Protein AF-A0A7S2LMT3-F1 (afdb_monomer_lite)

Foldseek 3Di:
DVVVVVVVVVVVVVVVCVVVVVVVVVVVLVVVLVVVVVVVDALVRVLVVLLVVLLVQLQDLVHDNPVSLVSQLVRQLVRPPVHNVVSNVVSLVSVLVSLLVSLLCLQPVQLAVVLVPPVSCVSLVCVDPVVVVLLVVLPDPAQDPVVLCCLQPNRRNSSSSPCNNVVPDSVRSSVSNNCNSVVD

Secondary structure (DSSP, 8-state):
-HHHHHHHHHHHHHHHHHHHHHHHHHHHHHHHHHHHHHTT--HHHHHHHHHHHHHHHHHSTT--SHHHHHHHHHHHHHH-TT-HHHHHHHHHHHHHHHHHHHHHHIIIIIIIITTT-HHHHHHTTTTSHHHHHHHHHHTSSS--HHHHHHHHHS-HHHHHHHHHHTT--HHHHHHHHGGGGGG-

Sequence (184 aa):
WLHVVLWVYVWGAVLVLHRVTPVFLNVFLAWMKEAMEAAGLSFAAISGVTFAAGMLLFMLPPVPGPPIYLFAGFVLPDRCPWGFWWGTAYCILLCFVMKLAACAVQQQLVGGCLSGSLWVRQTCGVHTPLMRAIERVLRQPGLSFGKVMILCGGPDWPTSVLAGILRISLLQCLLGTCPVVASV

Radius of gyration: 19.64 Å; chains: 1; bounding box: 44×54×52 Å

pLDDT: mean 86.54, std 7.9, range [44.28, 94.5]

Organism: NCBI:txid1333877

Structure (mmCIF, N/CA/C/O backbone):
data_AF-A0A7S2LMT3-F1
#
_entry.id   AF-A0A7S2LMT3-F1
#
loop_
_atom_site.group_PDB
_atom_site.id
_atom_site.type_symbol
_atom_site.label_atom_id
_atom_site.label_alt_id
_atom_site.label_comp_id
_atom_site.label_asym_id
_atom_site.label_entity_id
_atom_site.label_seq_id
_atom_site.pdbx_PDB_ins_code
_atom_site.Cartn_x
_atom_site.Cartn_y
_atom_site.Cartn_z
_atom_site.occupancy
_atom_site.B_iso_or_equiv
_atom_site.auth_seq_id
_atom_site.auth_comp_id
_atom_site.auth_asym_id
_atom_site.auth_atom_id
_atom_site.pdbx_PDB_model_num
ATOM 1 N N . TRP A 1 1 ? -22.615 -38.452 0.856 1.00 65.56 1 TRP A N 1
ATOM 2 C CA . TRP A 1 1 ? -22.267 -38.444 -0.581 1.00 65.56 1 TRP A CA 1
ATOM 3 C C . TRP A 1 1 ? -22.374 -37.058 -1.213 1.00 65.56 1 TRP A C 1
ATOM 5 O O . TRP A 1 1 ? -21.335 -36.537 -1.587 1.00 65.56 1 TRP A O 1
ATOM 15 N N . LEU A 1 2 ? -23.543 -36.401 -1.237 1.00 82.81 2 LEU A N 1
ATOM 16 C CA . LEU A 1 2 ? -23.702 -35.035 -1.789 1.00 82.81 2 LEU A CA 1
ATOM 17 C C . LEU A 1 2 ? -22.725 -33.991 -1.212 1.00 82.81 2 LEU A C 1
ATOM 19 O O . LEU A 1 2 ? -22.124 -33.233 -1.964 1.00 82.81 2 LEU A O 1
ATOM 23 N N . HIS A 1 3 ? -22.496 -34.003 0.105 1.00 81.25 3 HIS A N 1
ATOM 24 C CA . HIS A 1 3 ? -21.549 -33.085 0.751 1.00 81.25 3 HIS A CA 1
ATOM 25 C C . HIS A 1 3 ? -20.099 -33.290 0.276 1.00 81.25 3 HIS A C 1
ATOM 27 O O . HIS A 1 3 ? -19.372 -32.330 0.058 1.00 81.25 3 HIS A O 1
ATOM 33 N N . VAL A 1 4 ? -19.682 -34.541 0.058 1.00 86.44 4 VAL A N 1
ATOM 34 C CA . VAL A 1 4 ? -18.322 -34.863 -0.408 1.00 86.44 4 VAL A CA 1
ATOM 35 C C . VAL A 1 4 ? -18.129 -34.399 -1.853 1.00 86.44 4 VAL A C 1
ATOM 37 O O . VAL A 1 4 ? -17.118 -33.782 -2.165 1.00 86.44 4 VAL A O 1
ATOM 40 N N . VAL A 1 5 ? -19.125 -34.620 -2.716 1.00 88.62 5 VAL A N 1
ATOM 41 C CA . VAL A 1 5 ? -19.092 -34.175 -4.119 1.00 88.62 5 VAL A CA 1
ATOM 42 C C . VAL A 1 5 ? -19.046 -32.646 -4.223 1.00 88.62 5 VAL A C 1
ATOM 44 O O . VAL A 1 5 ? -18.281 -32.119 -5.026 1.00 88.62 5 VAL A O 1
ATOM 47 N N . LEU A 1 6 ? -19.793 -31.930 -3.373 1.00 91.25 6 LEU A N 1
ATOM 48 C CA . LEU A 1 6 ? -19.750 -30.466 -3.308 1.00 91.25 6 LEU A CA 1
ATOM 49 C C . LEU A 1 6 ? -18.339 -29.960 -2.968 1.00 91.25 6 LEU A C 1
ATOM 51 O O . LEU A 1 6 ? -17.810 -29.104 -3.671 1.00 91.25 6 LEU A O 1
ATOM 55 N N . TRP A 1 7 ? -17.705 -30.509 -1.926 1.00 90.38 7 TRP A N 1
ATOM 56 C CA . TRP A 1 7 ? -16.352 -30.104 -1.534 1.00 90.38 7 TRP A CA 1
ATOM 57 C C . TRP A 1 7 ? -15.306 -30.436 -2.600 1.00 90.38 7 TRP A C 1
ATOM 59 O O . TRP A 1 7 ? -14.422 -29.621 -2.846 1.00 90.38 7 TRP A O 1
ATOM 69 N N . VAL A 1 8 ? -15.426 -31.580 -3.278 1.00 91.38 8 VAL A N 1
ATOM 70 C CA . VAL A 1 8 ? -14.552 -31.927 -4.411 1.00 91.38 8 VAL A CA 1
ATOM 71 C C . VAL A 1 8 ? -14.715 -30.925 -5.558 1.00 91.38 8 VAL A C 1
ATOM 73 O O . VAL A 1 8 ? -13.716 -30.491 -6.126 1.00 91.38 8 VAL A O 1
ATOM 76 N N . TYR A 1 9 ? -15.943 -30.497 -5.864 1.00 90.81 9 TYR A N 1
ATOM 77 C CA . TYR A 1 9 ? -16.195 -29.480 -6.888 1.00 90.81 9 TYR A CA 1
ATOM 78 C C . TYR A 1 9 ? -15.617 -28.111 -6.501 1.00 90.81 9 TYR A C 1
ATOM 80 O O . TYR A 1 9 ? -14.988 -27.455 -7.328 1.00 90.81 9 TYR A O 1
ATOM 88 N N . VAL A 1 10 ? -15.761 -27.701 -5.236 1.00 89.94 10 VAL A N 1
ATOM 89 C CA . VAL A 1 10 ? -15.170 -26.457 -4.711 1.00 89.94 10 VAL A CA 1
ATOM 90 C C . VAL A 1 10 ? -13.644 -26.492 -4.808 1.00 89.94 10 VAL A C 1
ATOM 92 O O . VAL A 1 10 ? -13.051 -25.564 -5.351 1.00 89.94 10 VAL A O 1
ATOM 95 N N . TRP A 1 11 ? -12.997 -27.569 -4.355 1.00 91.06 11 TRP A N 1
ATOM 96 C CA . TRP A 1 11 ? -11.540 -27.711 -4.456 1.00 91.06 11 TRP A CA 1
ATOM 97 C C . TRP A 1 11 ? -11.058 -27.784 -5.908 1.00 91.06 11 TRP A C 1
ATOM 99 O O . TRP A 1 11 ? -10.052 -27.163 -6.246 1.00 91.06 11 TRP A O 1
ATOM 109 N N . GLY A 1 12 ? -11.797 -28.470 -6.783 1.00 89.50 12 GLY A N 1
ATOM 110 C CA . GLY A 1 12 ? -11.526 -28.492 -8.220 1.00 89.50 12 GLY A CA 1
ATOM 111 C C . GLY A 1 12 ? -11.601 -27.096 -8.844 1.00 89.50 12 GLY A C 1
ATOM 112 O O . GLY A 1 12 ? -10.680 -26.689 -9.550 1.00 89.50 12 GLY A O 1
ATOM 113 N N . ALA A 1 13 ? -12.640 -26.323 -8.523 1.00 87.12 13 ALA A N 1
ATOM 114 C CA . ALA A 1 13 ? -12.787 -24.946 -8.985 1.00 87.12 13 ALA A CA 1
ATOM 115 C C . ALA A 1 13 ? -11.662 -24.038 -8.465 1.00 87.12 13 ALA A C 1
ATOM 117 O O . ALA A 1 13 ? -11.114 -23.253 -9.236 1.00 87.12 13 ALA A O 1
ATOM 118 N N . VAL A 1 14 ? -11.265 -24.178 -7.194 1.00 86.19 14 VAL A N 1
ATO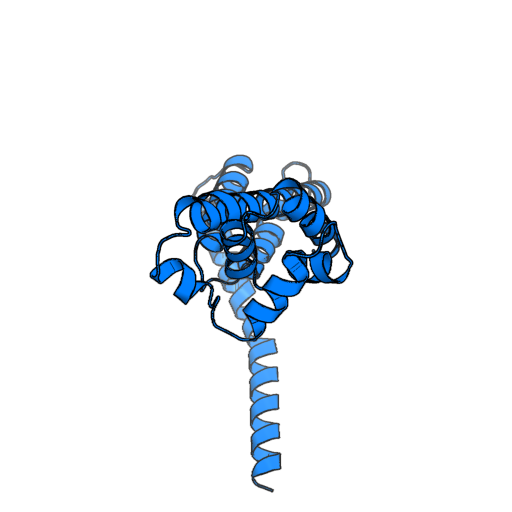M 119 C CA . VAL A 1 14 ? -10.134 -23.440 -6.603 1.00 86.19 14 VAL A CA 1
ATOM 120 C C . VAL A 1 14 ? -8.822 -23.769 -7.314 1.00 86.19 14 VAL A C 1
ATOM 122 O O . VAL A 1 14 ? -8.062 -22.856 -7.627 1.00 86.19 14 VAL A O 1
ATOM 125 N N . LEU A 1 15 ? -8.557 -25.042 -7.620 1.00 84.12 15 LEU A N 1
ATOM 126 C CA . LEU A 1 15 ? -7.350 -25.453 -8.344 1.00 84.12 15 LEU A CA 1
ATOM 127 C C . LEU A 1 15 ? -7.320 -24.899 -9.773 1.00 84.12 15 LEU A C 1
ATOM 129 O O . LEU A 1 15 ? -6.282 -24.403 -10.213 1.00 84.12 15 LEU A O 1
ATOM 133 N N . VAL A 1 16 ? -8.455 -24.929 -10.480 1.00 86.50 16 VAL A N 1
ATOM 134 C CA . VAL A 1 16 ? -8.581 -24.336 -11.821 1.00 86.50 16 VAL A CA 1
ATOM 135 C C . VAL A 1 16 ? -8.361 -22.825 -11.760 1.00 86.50 16 VAL A C 1
ATOM 137 O O . VAL A 1 16 ? -7.530 -22.305 -12.503 1.00 86.50 16 VAL A O 1
ATOM 140 N N . LEU A 1 17 ? -9.019 -22.121 -10.834 1.00 80.25 17 LEU A N 1
ATOM 141 C CA . LEU A 1 17 ? -8.816 -20.687 -10.603 1.00 80.25 17 LEU A CA 1
ATOM 142 C C . LEU A 1 17 ? -7.352 -20.372 -10.299 1.00 80.25 17 LEU A C 1
ATOM 144 O O . LEU A 1 17 ? -6.780 -19.479 -10.920 1.00 80.25 17 LEU A O 1
ATOM 148 N N . HIS A 1 18 ? -6.714 -21.131 -9.410 1.00 75.31 18 HIS A N 1
ATOM 149 C CA . HIS A 1 18 ? -5.310 -20.941 -9.060 1.00 75.31 18 HIS A CA 1
ATOM 150 C C . HIS A 1 18 ? -4.368 -21.131 -10.259 1.00 75.31 18 HIS A C 1
ATOM 152 O O . HIS A 1 18 ? -3.324 -20.486 -10.326 1.00 75.31 18 HIS A O 1
ATOM 158 N N . ARG A 1 19 ? -4.728 -21.979 -11.231 1.00 78.56 19 ARG A N 1
ATOM 159 C CA . ARG A 1 19 ? -3.910 -22.214 -12.428 1.00 78.56 19 ARG A CA 1
ATOM 160 C C . ARG A 1 19 ? -4.167 -21.240 -13.566 1.00 78.56 19 ARG A C 1
ATOM 162 O O . ARG A 1 19 ? -3.235 -20.890 -14.281 1.00 78.56 19 ARG A O 1
ATOM 169 N N . VAL A 1 20 ? -5.399 -20.770 -13.694 1.00 80.56 20 VAL A N 1
ATOM 170 C CA . VAL A 1 20 ? -5.830 -19.859 -14.756 1.00 80.56 20 VAL A CA 1
ATOM 171 C C . VAL A 1 20 ? -5.497 -18.399 -14.423 1.00 80.56 20 VAL A C 1
ATOM 173 O O . VAL A 1 20 ? -5.023 -17.660 -15.284 1.00 80.56 20 VAL A O 1
ATOM 176 N N . THR A 1 21 ? -5.660 -17.991 -13.162 1.00 75.00 21 THR A N 1
ATOM 177 C CA . THR A 1 21 ? -5.370 -16.624 -12.689 1.00 75.00 21 THR A CA 1
ATOM 178 C C . THR A 1 21 ? -3.963 -16.119 -13.046 1.00 75.00 21 THR A C 1
ATOM 180 O O . THR A 1 21 ? -3.872 -15.013 -13.577 1.00 75.00 21 THR A O 1
ATOM 183 N N . PRO A 1 22 ? -2.860 -16.869 -12.833 1.00 73.94 22 PRO A N 1
ATOM 184 C CA . PRO A 1 22 ? -1.523 -16.375 -13.171 1.00 73.94 22 PRO A CA 1
ATOM 185 C C . PRO A 1 22 ? -1.313 -16.177 -14.677 1.00 73.94 22 PRO A C 1
ATOM 187 O O . PRO A 1 22 ? -0.571 -15.282 -15.068 1.00 73.94 22 PRO A O 1
ATOM 190 N N . VAL A 1 23 ? -1.986 -16.956 -15.533 1.00 76.25 23 VAL A N 1
ATOM 191 C CA . VAL A 1 23 ? -1.903 -16.778 -16.992 1.00 76.25 23 VAL A CA 1
ATOM 192 C C . VAL A 1 23 ? -2.541 -15.453 -17.401 1.00 76.25 23 VAL A C 1
ATOM 194 O O . VAL A 1 23 ? -1.913 -14.661 -18.100 1.00 76.25 23 VAL A O 1
ATOM 197 N N . PHE A 1 24 ? -3.752 -15.170 -16.914 1.00 74.94 24 PHE A N 1
ATOM 198 C CA . PHE A 1 24 ? -4.417 -13.893 -17.178 1.00 74.94 24 PHE A CA 1
ATOM 199 C C . PHE A 1 24 ? -3.671 -12.707 -16.571 1.00 74.94 24 PHE A C 1
ATOM 201 O O . PHE A 1 24 ? -3.574 -11.664 -17.214 1.00 74.94 24 PHE A O 1
ATOM 208 N N . LEU A 1 25 ? -3.104 -12.871 -15.372 1.00 68.38 25 LEU A N 1
ATOM 209 C CA . LEU A 1 25 ? -2.279 -11.844 -14.746 1.00 68.38 25 LEU A CA 1
ATOM 210 C C . LEU A 1 25 ? -1.066 -11.513 -15.622 1.00 68.38 25 LEU A C 1
ATOM 212 O O . LEU A 1 25 ? -0.828 -10.344 -15.892 1.00 68.38 25 LEU A O 1
ATOM 216 N N . ASN A 1 26 ? -0.348 -12.517 -16.130 1.00 72.44 26 ASN A N 1
ATOM 217 C CA . ASN A 1 26 ? 0.806 -12.292 -17.002 1.00 72.44 26 ASN A CA 1
ATOM 218 C C . ASN A 1 26 ? 0.425 -11.566 -18.299 1.00 72.44 26 ASN A C 1
ATOM 220 O O . ASN A 1 26 ? 1.131 -10.649 -18.707 1.00 72.44 26 ASN A O 1
ATOM 224 N N . VAL A 1 27 ? -0.701 -11.934 -18.924 1.00 81.06 27 VAL A N 1
ATOM 225 C CA . VAL A 1 27 ? -1.207 -11.254 -20.132 1.00 81.06 27 VAL A CA 1
ATOM 226 C C . VAL A 1 27 ? -1.578 -9.801 -19.831 1.00 81.06 27 VAL A C 1
ATOM 228 O O . VAL A 1 27 ? -1.199 -8.900 -20.575 1.00 81.06 27 VAL A O 1
ATOM 231 N N . PHE A 1 28 ? -2.276 -9.558 -18.721 1.00 75.50 28 PHE A N 1
ATOM 232 C CA . PHE A 1 28 ? -2.635 -8.210 -18.289 1.00 75.50 28 PHE A CA 1
ATOM 233 C C . PHE A 1 28 ? -1.394 -7.354 -18.000 1.00 75.50 28 PHE A C 1
ATOM 235 O O . PHE A 1 28 ? -1.303 -6.219 -18.464 1.00 75.50 28 PHE A O 1
ATOM 242 N N . LEU A 1 29 ? -0.412 -7.911 -17.287 1.00 66.06 29 LEU A N 1
ATOM 243 C CA . LEU A 1 29 ? 0.845 -7.235 -16.973 1.00 66.06 29 LEU A CA 1
ATOM 244 C C . LEU A 1 29 ? 1.666 -6.934 -18.236 1.00 66.06 29 LEU A C 1
ATOM 246 O O . LEU A 1 29 ? 2.243 -5.853 -18.330 1.00 66.06 29 LEU A O 1
ATOM 250 N N . ALA A 1 30 ? 1.687 -7.842 -19.216 1.00 75.12 30 ALA A N 1
ATOM 251 C CA . ALA A 1 30 ? 2.355 -7.626 -20.499 1.00 75.12 30 ALA A CA 1
ATOM 252 C C . ALA A 1 30 ? 1.704 -6.485 -21.300 1.00 75.12 30 ALA A C 1
ATOM 254 O O . ALA A 1 30 ? 2.399 -5.561 -21.716 1.00 75.12 30 ALA A O 1
ATOM 255 N N . TRP A 1 31 ? 0.373 -6.486 -21.427 1.00 82.62 31 TRP A N 1
ATOM 256 C CA . TRP A 1 31 ? -0.369 -5.404 -22.089 1.00 82.62 31 TRP A CA 1
ATOM 257 C C . TRP A 1 31 ? -0.114 -4.041 -21.432 1.00 82.62 31 TRP A C 1
ATOM 259 O O . TRP A 1 31 ? 0.085 -3.022 -22.088 1.00 82.62 31 TRP A O 1
ATOM 269 N N . MET A 1 32 ? -0.087 -4.020 -20.107 1.00 68.50 32 MET A N 1
ATOM 270 C CA . MET A 1 32 ? 0.134 -2.811 -19.329 1.00 68.50 32 MET A CA 1
ATOM 271 C C . MET A 1 32 ? 1.585 -2.313 -19.449 1.00 68.50 32 MET A C 1
ATOM 273 O O . MET A 1 32 ? 1.811 -1.106 -19.527 1.00 68.50 32 MET A O 1
ATOM 277 N N . LYS A 1 33 ? 2.567 -3.222 -19.553 1.00 71.44 33 LYS A N 1
ATOM 278 C CA . LYS A 1 33 ? 3.965 -2.892 -19.874 1.00 71.44 33 LYS A CA 1
ATOM 279 C C . LYS A 1 33 ? 4.078 -2.219 -21.245 1.00 71.44 33 LYS A C 1
ATOM 281 O O . LYS A 1 33 ? 4.726 -1.173 -21.335 1.00 71.44 33 LYS A O 1
ATOM 286 N N . GLU A 1 34 ? 3.417 -2.770 -22.265 1.00 78.31 34 GLU A N 1
ATOM 287 C CA . GLU A 1 34 ? 3.350 -2.191 -23.616 1.00 78.31 34 GLU A CA 1
ATOM 288 C C . GLU A 1 34 ? 2.684 -0.810 -23.604 1.00 78.31 34 GLU A C 1
ATOM 290 O O . GLU A 1 34 ? 3.221 0.139 -24.173 1.00 78.31 34 GLU A O 1
ATOM 295 N N . ALA A 1 35 ? 1.567 -0.651 -22.887 1.00 78.44 35 ALA A N 1
ATOM 296 C CA . ALA A 1 35 ? 0.887 0.637 -22.746 1.00 78.44 35 ALA A CA 1
ATOM 297 C C . ALA A 1 35 ? 1.790 1.710 -22.103 1.00 78.44 35 ALA A C 1
ATOM 299 O O . ALA A 1 35 ? 1.769 2.874 -22.504 1.00 78.44 35 ALA A O 1
ATOM 300 N N . MET A 1 36 ? 2.622 1.325 -21.132 1.00 69.94 36 MET A N 1
ATOM 301 C CA . MET A 1 36 ? 3.588 2.226 -20.494 1.00 69.94 36 MET A CA 1
ATOM 302 C C . MET A 1 36 ? 4.807 2.524 -21.379 1.00 69.94 36 MET A C 1
ATOM 304 O O . MET A 1 36 ? 5.367 3.616 -21.294 1.00 69.94 36 MET A O 1
ATOM 308 N N . GLU A 1 37 ? 5.233 1.569 -22.210 1.00 72.44 37 GLU A N 1
ATOM 309 C CA . GLU A 1 37 ? 6.282 1.750 -23.225 1.00 72.44 37 GLU A CA 1
ATOM 310 C C . GLU A 1 37 ? 5.828 2.709 -24.331 1.00 72.44 37 GLU A C 1
ATOM 312 O O . GLU A 1 37 ? 6.550 3.651 -24.656 1.00 72.44 37 GLU A O 1
ATOM 317 N N . ALA A 1 38 ? 4.600 2.547 -24.829 1.00 75.38 38 ALA A N 1
ATOM 318 C CA . ALA A 1 38 ? 3.993 3.438 -25.816 1.00 75.38 38 ALA A CA 1
ATOM 319 C C . ALA A 1 38 ? 3.870 4.887 -25.310 1.00 75.38 38 ALA A C 1
ATOM 321 O O . ALA A 1 38 ? 3.947 5.829 -26.095 1.00 75.38 38 ALA A O 1
ATOM 322 N N . ALA A 1 39 ? 3.724 5.075 -23.995 1.00 74.31 39 ALA A N 1
ATOM 323 C CA . ALA A 1 39 ? 3.671 6.389 -23.362 1.00 74.31 39 ALA A CA 1
ATOM 324 C C . ALA A 1 39 ? 5.052 7.057 -23.169 1.00 74.31 39 ALA A C 1
ATOM 326 O O . ALA A 1 39 ? 5.103 8.209 -22.741 1.00 74.31 39 ALA A O 1
ATOM 327 N N . GLY A 1 40 ? 6.170 6.368 -23.449 1.00 76.56 40 GLY A N 1
ATOM 328 C CA . GLY A 1 40 ? 7.525 6.937 -23.368 1.00 76.56 40 GLY A CA 1
ATOM 329 C C . GLY A 1 40 ? 7.926 7.445 -21.975 1.00 76.56 40 GLY A C 1
ATOM 330 O O . GLY A 1 40 ? 8.746 8.357 -21.856 1.00 76.56 40 GLY A O 1
ATOM 331 N N . LEU A 1 41 ? 7.323 6.905 -20.911 1.00 78.81 41 LEU A N 1
ATOM 332 C CA . LEU A 1 41 ? 7.486 7.430 -19.555 1.00 78.81 41 LEU A CA 1
ATOM 333 C C . LEU A 1 41 ? 8.879 7.125 -18.990 1.00 78.81 41 LEU A C 1
ATOM 335 O O . LEU A 1 41 ? 9.351 5.988 -19.018 1.00 78.81 41 LEU A O 1
ATOM 339 N N . SER A 1 42 ? 9.517 8.142 -18.406 1.00 87.50 42 SER A N 1
ATOM 340 C CA . SER A 1 42 ? 10.775 7.974 -17.675 1.00 87.50 42 SER A CA 1
ATOM 341 C C . SER A 1 42 ? 10.574 7.122 -16.416 1.00 87.50 42 SER A C 1
ATOM 343 O O . SER A 1 42 ? 9.485 7.081 -15.841 1.00 87.50 42 SER A O 1
ATOM 345 N N . PHE A 1 43 ? 11.641 6.481 -15.930 1.00 85.12 43 PHE A N 1
ATOM 346 C CA . PHE A 1 43 ? 11.604 5.689 -14.691 1.00 85.12 43 PHE A CA 1
ATOM 347 C C . PHE A 1 43 ? 11.026 6.478 -13.499 1.00 85.12 43 PHE A C 1
ATOM 349 O O . PHE A 1 43 ? 10.224 5.951 -12.730 1.00 85.12 43 PHE A O 1
ATOM 356 N N . ALA A 1 44 ? 11.364 7.768 -13.393 1.00 87.12 44 ALA A N 1
ATOM 357 C CA . ALA A 1 44 ? 10.834 8.659 -12.362 1.00 87.12 44 ALA A CA 1
ATOM 358 C C . ALA A 1 44 ? 9.332 8.954 -12.531 1.00 87.12 44 ALA A C 1
ATOM 360 O O . ALA A 1 44 ? 8.606 9.068 -11.546 1.00 87.12 44 ALA A O 1
ATOM 361 N N . ALA A 1 45 ? 8.843 9.061 -13.769 1.00 86.06 45 ALA A N 1
ATOM 362 C CA . ALA A 1 45 ? 7.414 9.221 -14.021 1.00 86.06 45 ALA A CA 1
ATOM 363 C C . ALA A 1 45 ? 6.644 7.945 -13.647 1.00 86.06 45 ALA A C 1
ATOM 365 O O . ALA A 1 45 ? 5.592 8.023 -13.019 1.00 86.06 45 ALA A O 1
ATOM 366 N N . ILE A 1 46 ? 7.200 6.770 -13.957 1.00 86.94 46 ILE A N 1
ATOM 367 C CA . ILE A 1 46 ? 6.620 5.474 -13.587 1.00 86.94 46 ILE A CA 1
ATOM 368 C C . ILE A 1 46 ? 6.527 5.331 -12.064 1.00 86.94 46 ILE A C 1
ATOM 370 O O . ILE A 1 46 ? 5.472 4.954 -11.549 1.00 86.94 46 ILE A O 1
ATOM 374 N N . SER A 1 47 ? 7.590 5.664 -11.328 1.00 89.00 47 SER A N 1
ATOM 375 C CA . SER A 1 47 ? 7.568 5.607 -9.863 1.00 89.00 47 SER A CA 1
ATOM 376 C C . SER A 1 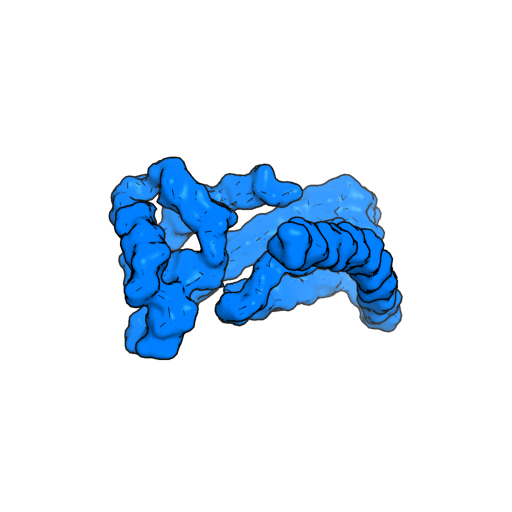47 ? 6.586 6.613 -9.260 1.00 89.00 47 SER A C 1
ATOM 378 O O . SER A 1 47 ? 5.825 6.250 -8.363 1.00 89.00 47 SER A O 1
ATOM 380 N N . GLY A 1 48 ? 6.522 7.833 -9.802 1.00 89.12 48 GLY A N 1
ATOM 381 C CA . GLY A 1 48 ? 5.558 8.854 -9.389 1.00 89.12 48 GLY A CA 1
ATOM 382 C C . GLY A 1 48 ? 4.103 8.432 -9.607 1.00 89.12 48 GLY A C 1
ATOM 383 O O . GLY A 1 48 ? 3.285 8.554 -8.696 1.00 89.12 48 GLY A O 1
ATOM 384 N N . VAL A 1 49 ? 3.780 7.873 -10.777 1.00 86.88 49 VAL A N 1
ATOM 385 C CA . VAL A 1 49 ? 2.434 7.357 -11.081 1.00 86.88 49 VAL A CA 1
ATOM 386 C C . VAL A 1 49 ? 2.091 6.168 -10.188 1.00 86.88 49 VAL A C 1
ATOM 388 O O . VAL A 1 49 ? 0.986 6.115 -9.656 1.00 86.88 49 VAL A O 1
ATOM 391 N N . THR A 1 50 ? 3.035 5.252 -9.964 1.00 88.56 50 THR A N 1
ATOM 392 C CA . THR A 1 50 ? 2.837 4.096 -9.074 1.00 88.56 50 THR A CA 1
ATOM 393 C C . THR A 1 50 ? 2.531 4.548 -7.647 1.00 88.56 50 THR A C 1
ATOM 395 O O . THR A 1 50 ? 1.585 4.060 -7.031 1.00 88.56 50 THR A O 1
ATOM 398 N N . PHE A 1 51 ? 3.283 5.529 -7.142 1.00 91.38 51 PHE A N 1
ATOM 399 C CA . PHE A 1 51 ? 3.057 6.114 -5.825 1.00 91.38 51 PHE A CA 1
ATOM 400 C C . PHE A 1 51 ? 1.694 6.814 -5.738 1.00 91.38 51 PHE A C 1
ATOM 402 O O . PHE A 1 51 ? 0.935 6.574 -4.803 1.00 91.38 51 PHE A O 1
ATOM 409 N N . ALA A 1 52 ? 1.349 7.647 -6.724 1.00 88.88 52 ALA A N 1
ATOM 410 C CA . ALA A 1 52 ? 0.077 8.365 -6.749 1.00 88.88 52 ALA A CA 1
ATOM 411 C C . ALA A 1 52 ? -1.124 7.409 -6.843 1.00 88.88 52 ALA A C 1
ATOM 413 O O . ALA A 1 52 ? -2.085 7.549 -6.086 1.00 88.88 52 ALA A O 1
ATOM 414 N N . ALA A 1 53 ? -1.052 6.407 -7.722 1.00 87.31 53 ALA A N 1
ATOM 415 C CA . ALA A 1 53 ? -2.075 5.378 -7.855 1.00 87.31 53 ALA A CA 1
ATOM 416 C C . ALA A 1 53 ? -2.228 4.584 -6.555 1.00 87.31 53 ALA A C 1
ATOM 418 O O . ALA A 1 53 ? -3.345 4.415 -6.074 1.00 87.31 53 ALA A O 1
ATOM 419 N N . GLY A 1 54 ? -1.125 4.159 -5.935 1.00 87.44 54 GLY A N 1
ATOM 420 C CA . GLY A 1 54 ? -1.179 3.465 -4.653 1.00 87.44 54 GLY A CA 1
ATOM 421 C C . GLY A 1 54 ? -1.786 4.314 -3.545 1.00 87.44 54 GLY A C 1
ATOM 422 O O . GLY A 1 54 ? -2.670 3.835 -2.840 1.00 87.44 54 GLY A O 1
ATOM 423 N N . MET A 1 55 ? -1.413 5.592 -3.439 1.00 90.38 55 MET A N 1
ATOM 424 C CA . MET A 1 55 ? -2.038 6.517 -2.489 1.00 90.38 55 MET A CA 1
ATOM 425 C C . MET A 1 55 ? -3.552 6.623 -2.700 1.00 90.38 55 MET A C 1
ATOM 427 O O . MET A 1 55 ? -4.301 6.562 -1.727 1.00 90.38 55 MET A O 1
ATOM 431 N N . LEU A 1 56 ? -4.018 6.725 -3.948 1.00 88.00 56 LEU A N 1
ATOM 432 C CA . LEU A 1 56 ? -5.450 6.745 -4.263 1.00 88.00 56 LEU A CA 1
ATOM 433 C C . LEU A 1 56 ? -6.143 5.437 -3.864 1.00 88.00 56 LEU A C 1
ATOM 435 O O . LEU A 1 56 ? -7.185 5.481 -3.212 1.00 88.00 56 LEU A O 1
ATOM 439 N N . LEU A 1 57 ? -5.556 4.284 -4.200 1.00 86.25 57 LEU A N 1
ATOM 440 C CA . LEU A 1 57 ? -6.108 2.970 -3.856 1.00 86.25 57 LEU A CA 1
ATOM 441 C C . LEU A 1 57 ? -6.200 2.791 -2.337 1.00 86.25 57 LEU A C 1
ATOM 443 O O . LEU A 1 57 ? -7.234 2.355 -1.844 1.00 86.25 57 LEU A O 1
ATOM 447 N N . PHE A 1 58 ? -5.180 3.212 -1.582 1.00 86.75 58 PHE A N 1
ATOM 448 C CA . PHE A 1 58 ? -5.214 3.165 -0.120 1.00 86.75 58 PHE A CA 1
ATOM 449 C C . PHE A 1 58 ? -6.224 4.129 0.499 1.00 86.75 58 PHE A C 1
ATOM 451 O O . PHE A 1 58 ? -6.656 3.889 1.621 1.00 86.75 58 PHE A O 1
ATOM 458 N N . MET A 1 59 ? -6.623 5.212 -0.169 1.00 85.19 59 MET A N 1
ATOM 459 C CA . MET A 1 59 ? -7.694 6.075 0.346 1.00 85.19 59 MET A CA 1
ATOM 460 C C . MET A 1 59 ? -9.086 5.463 0.167 1.00 85.19 59 MET A C 1
ATOM 462 O O . MET A 1 59 ? -10.018 5.865 0.869 1.00 85.19 59 MET A O 1
ATOM 466 N N . LEU A 1 60 ? -9.236 4.494 -0.740 1.00 82.88 60 LEU A N 1
ATOM 467 C CA . LEU A 1 60 ? -10.507 3.849 -1.036 1.00 82.88 60 LEU A CA 1
ATOM 468 C C . LEU A 1 60 ? -10.760 2.680 -0.062 1.00 82.88 60 LEU A C 1
ATOM 470 O O . LEU A 1 60 ? -10.032 1.691 -0.093 1.00 82.88 60 LEU A O 1
ATOM 474 N N . PRO A 1 61 ? -11.834 2.726 0.750 1.00 76.44 61 PRO A N 1
ATOM 475 C CA . PRO A 1 61 ? -12.146 1.672 1.719 1.00 76.44 61 PRO A CA 1
ATOM 476 C C . PRO A 1 61 ? -12.263 0.240 1.156 1.00 76.44 61 PRO A C 1
ATOM 478 O O . PRO A 1 61 ? -11.844 -0.685 1.848 1.00 76.44 61 PRO A O 1
ATOM 481 N N . PRO A 1 62 ? -12.848 0.004 -0.042 1.00 74.62 62 PRO A N 1
ATOM 482 C CA . PRO A 1 62 ? -13.099 -1.355 -0.525 1.00 74.62 62 PRO A CA 1
ATOM 483 C C . PRO A 1 62 ? -11.908 -1.978 -1.264 1.00 74.62 62 PRO A C 1
ATOM 485 O O . PRO A 1 62 ? -11.991 -3.138 -1.664 1.00 74.62 62 PRO A O 1
ATOM 488 N N . VAL A 1 63 ? -10.831 -1.225 -1.506 1.00 73.12 63 VAL A N 1
ATOM 489 C CA . VAL A 1 63 ? -9.756 -1.667 -2.394 1.00 73.12 63 VAL A CA 1
ATOM 490 C C . VAL A 1 63 ? -8.637 -2.332 -1.586 1.00 73.12 63 VAL A C 1
ATOM 492 O O . VAL A 1 63 ? -8.059 -1.700 -0.702 1.00 73.12 63 VAL A O 1
ATOM 495 N N . PRO A 1 64 ? -8.291 -3.599 -1.876 1.00 70.62 64 PRO A N 1
ATOM 496 C CA . PRO A 1 64 ? -7.169 -4.260 -1.224 1.00 70.62 64 PRO A CA 1
ATOM 497 C C . PRO A 1 64 ? -5.837 -3.657 -1.703 1.00 70.62 64 PRO A C 1
ATOM 499 O O . PRO A 1 64 ? -5.658 -3.405 -2.891 1.00 70.62 64 PRO A O 1
ATOM 502 N N . GLY A 1 65 ? -4.888 -3.459 -0.784 1.00 71.12 65 GLY A N 1
ATOM 503 C CA . GLY A 1 65 ? -3.538 -2.947 -1.072 1.00 71.12 65 GLY A CA 1
ATOM 504 C C . GLY A 1 65 ? -2.571 -3.891 -1.819 1.00 71.12 65 GLY A C 1
ATOM 505 O O . GLY A 1 65 ? -1.783 -3.400 -2.620 1.00 71.12 65 GLY A O 1
ATOM 506 N N . PRO A 1 66 ? -2.597 -5.231 -1.651 1.00 80.88 66 PRO A N 1
ATOM 507 C CA . PRO A 1 66 ? -1.622 -6.128 -2.291 1.00 80.88 66 PRO A CA 1
ATOM 508 C C . PRO A 1 66 ? -1.423 -5.982 -3.816 1.00 80.88 66 PRO A C 1
ATOM 510 O O . PRO A 1 66 ? -0.277 -6.058 -4.260 1.00 80.88 66 PRO A O 1
ATOM 513 N N . PRO A 1 67 ? -2.462 -5.727 -4.640 1.00 81.12 67 PRO A N 1
ATOM 514 C CA . PRO A 1 67 ? -2.297 -5.558 -6.083 1.00 81.12 67 PRO A CA 1
ATOM 515 C C . PRO A 1 67 ? -1.332 -4.438 -6.492 1.00 81.12 67 PRO A C 1
ATOM 517 O O . PRO A 1 67 ? -0.591 -4.627 -7.455 1.00 81.12 67 PRO A O 1
ATOM 520 N N . ILE A 1 68 ? -1.286 -3.300 -5.776 1.00 84.81 68 ILE A N 1
ATOM 521 C CA . ILE A 1 68 ? -0.372 -2.206 -6.154 1.00 84.81 68 ILE A CA 1
ATOM 522 C C . ILE A 1 68 ? 1.086 -2.547 -5.836 1.00 84.81 68 ILE A C 1
ATOM 524 O O . ILE A 1 68 ? 1.979 -2.179 -6.594 1.00 84.81 68 ILE A O 1
ATOM 528 N N . TYR A 1 69 ? 1.336 -3.295 -4.759 1.00 86.12 69 TYR A N 1
ATOM 529 C CA . TYR A 1 69 ? 2.683 -3.754 -4.414 1.00 86.12 69 TYR A CA 1
ATOM 530 C C . TYR A 1 69 ? 3.200 -4.790 -5.408 1.00 86.12 69 TYR A C 1
ATOM 532 O O . TYR A 1 69 ? 4.350 -4.707 -5.832 1.00 86.12 69 TYR A O 1
ATOM 540 N N . LEU A 1 70 ? 2.335 -5.715 -5.836 1.00 83.50 70 LEU A N 1
ATOM 541 C CA . LEU A 1 70 ? 2.671 -6.675 -6.887 1.00 83.50 70 LEU A CA 1
ATOM 542 C C . LEU A 1 70 ? 2.972 -5.952 -8.201 1.00 83.50 70 LEU A C 1
ATOM 544 O O . LEU A 1 70 ? 4.016 -6.190 -8.800 1.00 83.50 70 LEU A O 1
ATOM 548 N N . PHE A 1 71 ? 2.111 -5.017 -8.612 1.00 83.19 71 PHE A N 1
ATOM 549 C CA . PHE A 1 71 ? 2.347 -4.173 -9.784 1.00 83.19 71 PHE A CA 1
ATOM 550 C C . PHE A 1 71 ? 3.708 -3.460 -9.702 1.00 83.19 71 PHE A C 1
ATOM 552 O O . PHE A 1 71 ? 4.505 -3.541 -10.637 1.00 83.19 71 PHE A O 1
ATOM 559 N N . ALA A 1 72 ? 3.999 -2.802 -8.575 1.00 87.19 72 ALA A N 1
ATOM 560 C CA . ALA A 1 72 ? 5.245 -2.066 -8.379 1.00 87.19 72 ALA A CA 1
ATOM 561 C C . ALA A 1 72 ? 6.466 -2.995 -8.477 1.00 87.19 72 ALA A C 1
ATOM 563 O O . ALA A 1 72 ? 7.439 -2.655 -9.152 1.00 87.19 72 ALA A O 1
ATOM 564 N N . GLY A 1 73 ? 6.378 -4.184 -7.870 1.00 87.56 73 GLY A N 1
ATOM 565 C CA . GLY A 1 73 ? 7.421 -5.210 -7.883 1.00 87.56 73 GLY A CA 1
ATOM 566 C C . GLY A 1 73 ? 7.691 -5.817 -9.258 1.00 87.56 73 GLY A C 1
ATOM 567 O O . GLY A 1 73 ? 8.812 -6.244 -9.515 1.00 87.56 73 GLY A O 1
ATOM 568 N N . PHE A 1 74 ? 6.715 -5.817 -10.166 1.00 82.69 74 PHE A N 1
ATOM 569 C CA . PHE A 1 74 ? 6.935 -6.243 -11.550 1.00 82.69 74 PHE A CA 1
ATOM 570 C C . PHE A 1 74 ? 7.515 -5.127 -12.424 1.00 82.69 74 PHE A C 1
ATOM 572 O O . PHE A 1 74 ? 8.416 -5.373 -13.221 1.00 82.69 74 PHE A O 1
ATOM 579 N N . VAL A 1 75 ? 7.009 -3.900 -12.288 1.00 84.81 75 VAL A N 1
ATOM 580 C CA . VAL A 1 75 ? 7.317 -2.812 -13.228 1.00 84.81 75 VAL A CA 1
ATOM 581 C C . VAL A 1 75 ? 8.624 -2.091 -12.887 1.00 84.81 75 VAL A C 1
ATOM 583 O O . VAL A 1 75 ? 9.413 -1.787 -13.782 1.00 84.81 75 VAL A O 1
ATOM 586 N N . LEU A 1 76 ? 8.876 -1.791 -11.608 1.00 87.44 76 LEU A N 1
ATOM 587 C CA . LEU A 1 76 ? 10.025 -0.967 -11.211 1.00 87.44 76 LEU A CA 1
ATOM 588 C C . LEU A 1 76 ? 11.372 -1.691 -11.365 1.00 87.44 76 LEU A C 1
ATOM 590 O O . LEU A 1 76 ? 12.299 -1.072 -11.891 1.00 87.44 76 LEU A O 1
ATOM 594 N N . PRO A 1 77 ? 11.527 -2.971 -10.974 1.00 89.56 77 PRO A N 1
ATOM 595 C CA . PRO A 1 77 ? 12.801 -3.667 -11.142 1.00 89.56 77 PRO A CA 1
ATOM 596 C C . PRO A 1 77 ? 13.200 -3.877 -12.605 1.00 89.56 77 PRO A C 1
ATOM 598 O O . PRO A 1 77 ? 14.378 -3.753 -12.928 1.00 89.56 77 PRO A O 1
ATOM 601 N N . ASP A 1 78 ? 12.230 -4.135 -13.487 1.00 85.19 78 ASP A N 1
ATOM 602 C CA . ASP A 1 78 ? 12.455 -4.371 -14.921 1.00 85.19 78 ASP A CA 1
ATOM 603 C C . ASP A 1 78 ? 12.871 -3.094 -15.675 1.00 85.19 78 ASP A C 1
ATOM 605 O O . ASP A 1 78 ? 13.648 -3.139 -16.624 1.00 85.19 78 ASP A O 1
ATOM 609 N N . ARG A 1 79 ? 12.388 -1.926 -15.232 1.00 83.69 79 ARG A N 1
ATOM 610 C CA . ARG A 1 79 ? 12.641 -0.627 -15.884 1.00 83.69 79 ARG A CA 1
ATOM 611 C C . ARG A 1 79 ? 13.769 0.186 -15.250 1.00 83.69 79 ARG A C 1
ATOM 613 O O . ARG A 1 79 ? 14.032 1.306 -15.691 1.00 83.69 79 ARG A O 1
ATOM 620 N N . CYS A 1 80 ? 14.418 -0.328 -14.208 1.00 86.50 80 CYS A N 1
ATOM 621 C CA . CYS A 1 80 ? 15.470 0.408 -13.519 1.00 86.50 80 CYS A CA 1
ATOM 622 C C . CYS A 1 80 ? 16.758 0.450 -14.366 1.00 86.50 80 CYS A C 1
ATOM 624 O O . CYS A 1 80 ? 17.318 -0.606 -14.670 1.00 86.50 80 CYS A O 1
ATOM 626 N N . PRO A 1 81 ? 17.299 1.642 -14.695 1.00 85.38 81 PRO A N 1
ATOM 627 C CA . PRO A 1 81 ? 18.518 1.761 -15.503 1.00 85.38 81 PRO A CA 1
ATOM 628 C C . PRO A 1 81 ? 19.767 1.233 -14.784 1.00 85.38 81 PRO A C 1
ATOM 630 O O . PRO A 1 81 ? 20.776 0.942 -15.418 1.00 85.38 81 PRO A O 1
ATOM 633 N N . TRP A 1 82 ? 19.707 1.104 -13.457 1.00 86.44 82 TRP A N 1
ATOM 634 C CA . TRP A 1 82 ? 20.805 0.619 -12.621 1.00 86.44 82 TRP A CA 1
ATOM 635 C C . TRP A 1 82 ? 20.786 -0.905 -12.436 1.00 86.44 82 TRP A C 1
ATOM 637 O O . TRP A 1 82 ? 21.627 -1.450 -11.728 1.00 86.44 82 TRP A O 1
ATOM 647 N N . GLY A 1 83 ? 19.854 -1.604 -13.087 1.00 89.25 83 GLY A N 1
ATOM 648 C CA . GLY A 1 83 ? 19.719 -3.054 -13.029 1.00 89.25 83 GLY A CA 1
ATOM 649 C C . GLY A 1 83 ? 18.695 -3.539 -12.002 1.00 89.25 83 GLY A C 1
ATOM 650 O O . GLY A 1 83 ? 18.228 -2.801 -11.132 1.00 89.25 83 GLY A O 1
ATOM 651 N N . PHE A 1 84 ? 18.361 -4.825 -12.111 1.00 89.06 84 PHE A N 1
ATOM 652 C CA . PHE A 1 84 ? 17.245 -5.451 -11.399 1.00 89.06 84 PHE A CA 1
ATOM 653 C C . PHE A 1 84 ? 17.339 -5.339 -9.870 1.00 89.06 84 PHE A C 1
ATOM 655 O O . PHE A 1 84 ? 16.357 -5.003 -9.209 1.00 89.06 84 PHE A O 1
ATOM 662 N N . TRP A 1 85 ? 18.518 -5.581 -9.289 1.00 91.81 85 TRP A N 1
ATOM 663 C CA . TRP A 1 85 ? 18.704 -5.546 -7.833 1.00 91.81 85 TRP A CA 1
ATOM 664 C C . TRP A 1 85 ? 18.513 -4.143 -7.254 1.00 91.81 85 TRP A C 1
ATOM 666 O O . TRP A 1 85 ? 17.839 -3.984 -6.235 1.00 91.81 85 TRP A O 1
ATOM 676 N N . TRP A 1 86 ? 19.032 -3.118 -7.936 1.00 91.56 86 TRP A N 1
ATOM 677 C CA . TRP A 1 86 ? 18.819 -1.728 -7.539 1.00 91.56 86 TRP A CA 1
ATOM 678 C C . TRP A 1 86 ? 17.365 -1.301 -7.718 1.00 91.56 86 TRP A C 1
ATOM 680 O O . TRP A 1 86 ? 16.809 -0.647 -6.837 1.00 91.56 86 TRP A O 1
ATOM 690 N N . GLY A 1 87 ? 16.718 -1.738 -8.800 1.00 91.50 87 GLY A N 1
ATOM 691 C CA . GLY A 1 87 ? 15.289 -1.524 -9.003 1.00 91.50 87 GLY A CA 1
ATOM 692 C C . GLY A 1 87 ? 14.419 -2.215 -7.948 1.00 91.50 87 GLY A C 1
ATOM 693 O O . GLY A 1 87 ? 13.435 -1.636 -7.496 1.00 91.50 87 GLY A O 1
ATOM 694 N N . THR A 1 88 ? 14.819 -3.400 -7.482 1.00 91.69 88 THR A N 1
ATOM 695 C CA . THR A 1 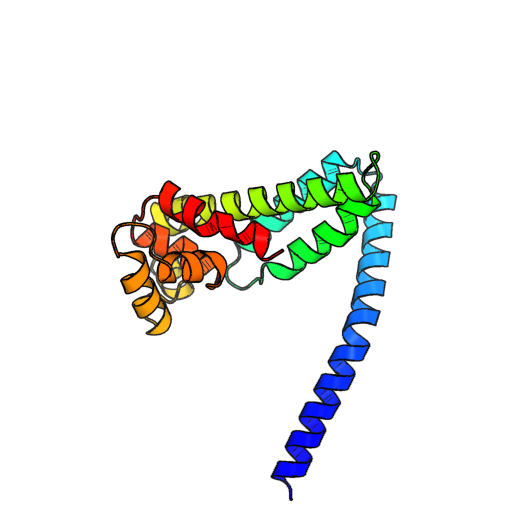88 ? 14.145 -4.135 -6.397 1.00 91.69 88 THR A CA 1
ATOM 696 C C . THR A 1 88 ? 14.277 -3.400 -5.067 1.00 91.69 88 THR A C 1
ATOM 698 O O . THR A 1 88 ? 13.270 -3.137 -4.412 1.00 91.69 88 THR A O 1
ATOM 701 N N . ALA A 1 89 ? 15.491 -2.989 -4.690 1.00 92.44 89 ALA A N 1
ATOM 702 C CA . ALA A 1 89 ? 15.715 -2.205 -3.476 1.00 92.44 89 ALA A CA 1
ATOM 703 C C . ALA A 1 89 ? 14.934 -0.877 -3.502 1.00 92.44 89 ALA A C 1
ATOM 705 O O . ALA A 1 89 ? 14.295 -0.506 -2.516 1.00 92.44 89 ALA A O 1
ATOM 706 N N . TYR A 1 90 ? 14.923 -0.194 -4.652 1.00 93.25 90 TYR A N 1
ATOM 707 C CA . TYR A 1 90 ? 14.131 1.017 -4.855 1.00 93.25 90 TYR A CA 1
ATOM 708 C C . TYR A 1 90 ? 12.627 0.748 -4.732 1.00 93.25 90 TYR A C 1
ATOM 710 O O . TYR A 1 90 ? 11.922 1.515 -4.083 1.00 93.25 90 TYR A O 1
ATOM 718 N N . CYS A 1 91 ? 12.130 -0.349 -5.309 1.00 93.00 91 CYS A N 1
ATOM 719 C CA . CYS A 1 91 ? 10.729 -0.745 -5.210 1.00 93.00 91 CYS A CA 1
ATOM 720 C C . CYS A 1 91 ? 10.306 -0.989 -3.756 1.00 93.00 91 CYS A C 1
ATOM 722 O O . CYS A 1 91 ? 9.272 -0.471 -3.336 1.00 93.00 91 CYS A O 1
ATOM 724 N N . ILE A 1 92 ? 11.112 -1.721 -2.978 1.00 92.25 92 ILE A N 1
ATOM 725 C CA . ILE A 1 92 ? 10.853 -1.969 -1.550 1.00 92.25 92 ILE A CA 1
ATOM 726 C C . ILE A 1 92 ? 10.762 -0.638 -0.799 1.00 92.25 92 ILE A C 1
ATOM 728 O O . ILE A 1 92 ? 9.795 -0.402 -0.075 1.00 92.25 92 ILE A O 1
ATOM 732 N N . LEU A 1 93 ? 11.724 0.264 -1.020 1.00 92.88 93 LEU A N 1
ATOM 733 C CA . LEU A 1 93 ? 11.737 1.578 -0.382 1.00 92.88 93 LEU A CA 1
ATOM 734 C C . LEU A 1 93 ? 10.519 2.425 -0.780 1.00 92.88 93 LEU A C 1
ATOM 736 O O . LEU A 1 93 ? 9.875 3.017 0.085 1.00 92.88 93 LEU A O 1
ATOM 740 N N . LEU A 1 94 ? 10.174 2.463 -2.070 1.00 93.25 94 LEU A N 1
ATOM 741 C CA . LEU A 1 94 ? 9.012 3.196 -2.574 1.00 93.25 94 LEU A CA 1
ATOM 742 C C . LEU A 1 94 ? 7.718 2.668 -1.940 1.00 93.25 94 LEU A C 1
ATOM 744 O O . LEU A 1 94 ? 6.910 3.451 -1.444 1.00 93.25 94 LEU A O 1
ATOM 748 N N . CYS A 1 95 ? 7.539 1.345 -1.914 1.00 91.81 95 CYS A N 1
ATOM 749 C CA . CYS A 1 95 ? 6.363 0.700 -1.336 1.00 91.81 95 CYS A CA 1
ATOM 750 C C . CYS A 1 95 ? 6.265 0.938 0.173 1.00 91.81 95 CYS A C 1
ATOM 752 O O . CYS A 1 95 ? 5.176 1.201 0.687 1.00 91.81 95 CYS A O 1
ATOM 754 N N . PHE A 1 96 ? 7.401 0.910 0.871 1.00 92.19 96 PHE A N 1
ATOM 755 C CA . PHE A 1 96 ? 7.483 1.217 2.292 1.00 92.19 96 PHE A CA 1
ATOM 756 C C . PHE A 1 96 ? 7.078 2.663 2.599 1.00 92.19 96 PHE A C 1
ATOM 758 O O . PHE A 1 96 ? 6.219 2.905 3.447 1.00 92.19 96 PHE A O 1
ATOM 765 N N . VAL A 1 97 ? 7.642 3.632 1.876 1.00 93.19 97 VAL A N 1
ATOM 766 C CA . VAL A 1 97 ? 7.297 5.051 2.045 1.00 93.19 97 VAL A CA 1
ATOM 767 C C . VAL A 1 97 ? 5.830 5.292 1.700 1.00 93.19 97 VAL A C 1
ATOM 769 O O . VAL A 1 97 ? 5.135 5.980 2.445 1.00 93.19 97 VAL A O 1
ATOM 772 N N . MET A 1 98 ? 5.331 4.683 0.623 1.00 93.12 98 MET A N 1
ATOM 773 C CA . MET A 1 98 ? 3.921 4.742 0.232 1.00 93.12 98 MET A CA 1
ATOM 774 C C . MET A 1 98 ? 3.003 4.211 1.333 1.00 93.12 98 MET A C 1
ATOM 776 O O . MET A 1 98 ? 2.004 4.846 1.657 1.00 93.12 98 MET A O 1
ATOM 780 N N . LYS A 1 99 ? 3.364 3.086 1.956 1.00 91.12 99 LYS A N 1
ATOM 781 C CA . LYS A 1 99 ? 2.620 2.492 3.070 1.00 91.12 99 LYS A CA 1
ATOM 782 C C . LYS A 1 99 ? 2.547 3.433 4.274 1.00 91.12 99 LYS A C 1
ATOM 784 O O . LYS A 1 99 ? 1.460 3.688 4.789 1.00 91.12 99 LYS A O 1
ATOM 789 N N . LEU A 1 100 ? 3.681 3.986 4.702 1.00 93.19 100 LEU A N 1
ATOM 790 C CA . LEU A 1 1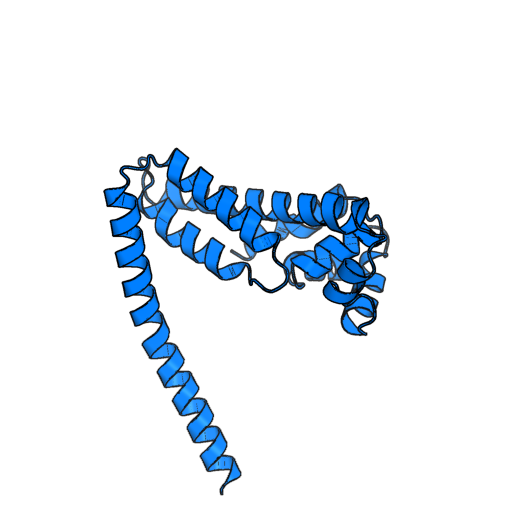00 ? 3.724 4.931 5.821 1.00 93.19 100 LEU A CA 1
ATOM 791 C C . LEU A 1 100 ? 2.956 6.225 5.513 1.00 93.19 100 LEU A C 1
ATOM 793 O O . LEU A 1 100 ? 2.209 6.714 6.362 1.00 93.19 100 LEU A O 1
ATOM 797 N N . ALA A 1 101 ? 3.095 6.754 4.295 1.00 93.75 101 ALA A N 1
ATOM 798 C CA . ALA A 1 101 ? 2.366 7.934 3.844 1.00 93.75 101 ALA A CA 1
ATOM 799 C C . ALA A 1 101 ? 0.851 7.685 3.827 1.00 93.75 101 ALA A C 1
ATOM 801 O O . ALA A 1 101 ? 0.092 8.503 4.346 1.00 93.75 101 ALA A O 1
ATOM 802 N N . ALA A 1 102 ? 0.406 6.536 3.312 1.00 92.56 102 ALA A N 1
ATOM 803 C CA . ALA A 1 102 ? -0.997 6.140 3.323 1.00 92.56 102 ALA A CA 1
ATOM 804 C C . ALA A 1 102 ? -1.554 6.062 4.751 1.00 92.56 102 ALA A C 1
ATOM 806 O O . ALA A 1 102 ? -2.588 6.673 5.022 1.00 92.56 102 ALA A O 1
ATOM 807 N N . CYS A 1 103 ? -0.843 5.408 5.678 1.00 92.88 103 CYS A N 1
ATOM 808 C CA . CYS A 1 103 ? -1.244 5.348 7.086 1.00 92.88 103 CYS A CA 1
ATOM 809 C C . CYS A 1 103 ? -1.354 6.750 7.706 1.00 92.88 103 CYS A C 1
ATOM 811 O O . CYS A 1 103 ? -2.336 7.050 8.385 1.00 92.88 103 CYS A O 1
ATOM 813 N N . ALA A 1 104 ? -0.388 7.636 7.441 1.00 94.44 104 ALA A N 1
ATOM 814 C CA . ALA A 1 104 ? -0.401 8.999 7.967 1.00 94.44 104 ALA A CA 1
ATOM 815 C C . ALA A 1 104 ? -1.582 9.822 7.440 1.00 94.44 104 ALA A C 1
ATOM 817 O O . ALA A 1 104 ? -2.271 10.489 8.215 1.00 94.44 104 ALA A O 1
ATOM 818 N N . VAL A 1 105 ? -1.842 9.744 6.135 1.00 94.19 105 VAL A N 1
ATOM 819 C CA . VAL A 1 105 ? -2.943 10.456 5.480 1.00 94.19 105 VAL A CA 1
ATOM 820 C C . VAL A 1 105 ? -4.297 9.918 5.957 1.00 94.19 105 VAL A C 1
ATOM 822 O O . VAL A 1 105 ? -5.159 10.707 6.344 1.00 94.19 105 VAL A O 1
ATOM 825 N N . GLN A 1 106 ? -4.474 8.594 6.022 1.00 94.44 106 GLN A N 1
ATOM 826 C CA . GLN A 1 106 ? -5.682 7.958 6.566 1.00 94.44 106 GLN A CA 1
ATOM 827 C C . GLN A 1 106 ? -5.927 8.371 8.021 1.00 94.44 106 GLN A C 1
ATOM 829 O O . GLN A 1 106 ? -7.052 8.701 8.390 1.00 94.44 106 GLN A O 1
ATOM 834 N N . GLN A 1 107 ? -4.883 8.381 8.852 1.00 94.00 107 GLN A N 1
ATOM 835 C CA . GLN A 1 107 ? -4.993 8.718 10.267 1.00 94.00 107 GLN A CA 1
ATOM 836 C C . GLN A 1 107 ? -5.315 10.200 10.486 1.00 94.00 107 GLN A C 1
ATOM 838 O O . GLN A 1 107 ? -6.209 10.516 11.267 1.00 94.00 107 GLN A O 1
ATOM 843 N N . GLN A 1 108 ? -4.616 11.114 9.810 1.00 93.62 108 GLN A N 1
ATOM 844 C CA . GLN A 1 108 ? -4.766 12.554 10.039 1.00 93.62 108 GLN A CA 1
ATOM 845 C C . GLN A 1 108 ? -5.966 13.145 9.296 1.00 93.62 108 GLN A C 1
ATOM 847 O O . GLN A 1 108 ? -6.817 13.782 9.918 1.00 93.62 108 GLN A O 1
ATOM 852 N N . LEU A 1 109 ? -6.072 12.910 7.984 1.00 91.50 109 LEU A N 1
ATOM 853 C CA . LEU A 1 109 ? -7.112 13.540 7.168 1.00 91.50 109 LEU A CA 1
ATOM 854 C C . LEU A 1 109 ? -8.471 12.873 7.377 1.00 91.50 109 LEU A C 1
ATOM 856 O O . LEU A 1 109 ? -9.468 13.551 7.609 1.00 91.50 109 LEU A O 1
ATOM 860 N N . VAL A 1 110 ? -8.529 11.543 7.326 1.00 90.50 110 VAL A N 1
ATOM 861 C CA . VAL A 1 110 ? -9.811 10.831 7.425 1.00 90.50 110 VAL A CA 1
ATOM 862 C C . VAL A 1 110 ? -10.168 10.583 8.887 1.00 90.50 110 VAL A C 1
ATOM 864 O O . VAL A 1 110 ? -11.200 11.042 9.370 1.00 90.50 110 VAL A O 1
ATOM 867 N N . GLY A 1 111 ? -9.297 9.894 9.620 1.00 87.56 111 GLY A N 1
ATOM 868 C CA . GLY A 1 111 ? -9.539 9.538 11.011 1.00 87.56 111 GLY A CA 1
ATOM 869 C C . GLY A 1 111 ? -9.576 10.743 11.949 1.00 87.56 111 GLY A C 1
ATOM 870 O O . GLY A 1 111 ? -10.380 10.748 12.872 1.00 87.56 111 GLY A O 1
ATOM 871 N N . GLY A 1 112 ? -8.752 11.766 11.711 1.00 90.56 112 GLY A N 1
ATOM 872 C CA . GLY A 1 112 ? -8.699 12.992 12.507 1.00 90.56 112 GLY A CA 1
ATOM 873 C C . GLY A 1 112 ? -9.763 14.008 12.091 1.00 90.56 112 GLY A C 1
ATOM 874 O O . GLY A 1 112 ? -10.726 14.237 12.834 1.00 90.56 112 GLY A O 1
ATOM 875 N N . CYS A 1 113 ? -9.608 14.610 10.905 1.00 90.75 113 CYS A N 1
ATOM 876 C CA . CYS A 1 113 ? -10.472 15.710 10.455 1.00 90.75 113 CYS A CA 1
ATOM 877 C C . CYS A 1 113 ? -11.928 15.276 10.227 1.00 90.75 113 CYS A C 1
ATOM 879 O O . CYS A 1 113 ? -12.843 16.011 10.591 1.00 90.75 113 CYS A O 1
ATOM 881 N N . LEU A 1 114 ? -12.164 14.075 9.685 1.00 88.75 114 LEU A N 1
ATOM 882 C CA . LEU A 1 114 ? -13.515 13.559 9.413 1.00 88.75 114 LEU A CA 1
ATOM 883 C C . LEU A 1 114 ? -14.063 12.658 10.533 1.00 88.75 114 LEU A C 1
ATOM 885 O O . LEU A 1 114 ? -15.087 11.995 10.351 1.00 88.75 114 LEU A O 1
ATOM 889 N N . SER A 1 115 ? -13.447 12.678 11.722 1.00 87.88 115 SER A N 1
ATOM 890 C CA . SER A 1 115 ? -13.880 11.883 12.884 1.00 87.88 115 SER A CA 1
ATOM 891 C C . SER A 1 115 ? -15.333 12.118 13.303 1.00 87.88 115 SER A C 1
ATOM 893 O O . SER A 1 115 ? -15.923 11.241 13.933 1.00 87.88 115 SER A O 1
ATOM 895 N N . GLY A 1 116 ? -15.919 13.282 13.001 1.00 86.62 116 GLY A N 1
ATOM 896 C CA . GLY A 1 116 ? -17.317 13.612 13.303 1.00 86.62 116 GLY A CA 1
ATOM 897 C C . GLY A 1 116 ? -18.338 13.023 12.322 1.00 86.62 116 GLY A C 1
ATOM 898 O O . GLY A 1 116 ? -19.520 12.955 12.649 1.00 86.62 116 GLY A O 1
ATOM 899 N N . SER A 1 117 ? -17.905 12.569 11.142 1.00 92.00 117 SER A N 1
ATOM 900 C CA . SER A 1 117 ? -18.805 12.049 10.112 1.00 92.00 117 SER A CA 1
ATOM 901 C C . SER A 1 117 ? -19.313 10.651 10.467 1.00 92.00 117 SER A C 1
ATOM 903 O O . SER A 1 117 ? -18.533 9.709 10.645 1.00 92.00 117 SER A O 1
ATOM 905 N N . LEU A 1 118 ? -20.640 10.495 10.527 1.00 89.88 118 LEU A N 1
ATOM 906 C CA . LEU A 1 118 ? -21.282 9.193 10.737 1.00 89.88 118 LEU A CA 1
ATOM 907 C C . LEU A 1 118 ? -20.926 8.205 9.624 1.00 89.88 118 LEU A C 1
ATOM 909 O O . LEU A 1 118 ? -20.692 7.036 9.918 1.00 89.88 118 LEU A O 1
ATOM 913 N N . TRP A 1 119 ? -20.806 8.684 8.383 1.00 90.31 119 TRP A N 1
ATOM 914 C CA . TRP A 1 119 ? -20.434 7.855 7.239 1.00 90.31 119 TRP A CA 1
ATOM 915 C C . TRP A 1 119 ? -19.045 7.238 7.428 1.00 90.31 119 TRP A C 1
ATOM 917 O O . TRP A 1 119 ? -18.893 6.027 7.334 1.00 90.31 119 TRP A O 1
ATOM 927 N N . VAL A 1 120 ? -18.043 8.034 7.824 1.00 90.00 120 VAL A N 1
ATOM 928 C CA . VAL A 1 120 ? -16.678 7.530 8.072 1.00 90.00 120 VAL A CA 1
ATOM 929 C C . VAL A 1 120 ? -16.659 6.507 9.212 1.00 90.00 120 VAL A C 1
ATOM 931 O O . VAL A 1 120 ? -16.021 5.461 9.097 1.00 90.00 120 VAL A O 1
ATOM 934 N N . ARG A 1 121 ? -17.401 6.757 10.300 1.00 90.75 121 ARG A N 1
ATOM 935 C CA . ARG A 1 121 ? -17.507 5.819 11.434 1.00 90.75 121 ARG A CA 1
ATOM 936 C C . ARG A 1 121 ? -18.230 4.519 11.072 1.00 90.75 121 ARG A C 1
ATOM 938 O O . ARG A 1 121 ? -17.890 3.463 11.608 1.00 90.75 121 ARG A O 1
ATOM 945 N N . GLN A 1 122 ? -19.229 4.584 10.196 1.00 90.62 122 GLN A N 1
ATOM 946 C CA . GLN A 1 122 ? -19.939 3.409 9.696 1.00 90.62 122 GLN A CA 1
ATOM 947 C C . GLN A 1 122 ? -19.052 2.592 8.758 1.00 90.62 122 GLN A C 1
ATOM 949 O O . GLN A 1 122 ? -18.914 1.393 8.985 1.00 90.62 122 GLN A O 1
ATOM 954 N N . THR A 1 123 ? -18.376 3.234 7.801 1.00 88.50 123 THR A N 1
ATOM 955 C CA . THR A 1 123 ? -17.452 2.580 6.858 1.00 88.50 123 THR A CA 1
ATOM 956 C C . THR A 1 123 ? -16.254 1.948 7.568 1.00 88.50 123 THR A C 1
ATOM 958 O O . THR A 1 123 ? -15.835 0.852 7.220 1.00 88.50 123 THR A O 1
ATOM 961 N N . CYS A 1 124 ? -15.727 2.596 8.612 1.00 89.25 124 CYS A N 1
ATOM 962 C CA . CYS A 1 124 ? -14.671 2.031 9.462 1.00 89.25 124 CYS A CA 1
ATOM 963 C C . CYS A 1 124 ? -15.178 0.853 10.316 1.00 89.25 124 CYS A C 1
ATOM 965 O O . CYS A 1 124 ? -14.391 0.057 10.819 1.00 89.25 124 CYS A O 1
ATOM 967 N N . GLY A 1 125 ? -16.496 0.717 10.486 1.00 90.50 125 GLY A N 1
ATOM 968 C CA . GLY A 1 125 ? -17.082 -0.377 11.249 1.00 90.50 125 GLY A CA 1
ATOM 969 C C . GLY A 1 125 ? -16.797 -0.272 12.745 1.00 90.50 125 GLY A C 1
ATOM 970 O O . GLY A 1 125 ? -16.696 -1.297 13.411 1.00 90.50 125 GLY A O 1
ATOM 971 N N . VAL A 1 126 ? -16.692 0.943 13.303 1.00 91.31 126 VAL A N 1
ATOM 972 C CA . VAL A 1 126 ? -16.314 1.180 14.718 1.00 91.31 126 VAL A CA 1
ATOM 973 C C . VAL A 1 126 ? -17.270 0.488 15.709 1.00 91.31 126 VAL A C 1
ATOM 975 O O . VAL A 1 126 ? -16.927 0.232 16.858 1.00 91.31 126 VAL A O 1
ATOM 978 N N . HIS A 1 127 ? -18.487 0.163 15.273 1.00 90.75 127 HIS A N 1
ATOM 979 C CA . HIS A 1 127 ? -19.504 -0.549 16.046 1.00 90.75 127 HIS A CA 1
ATOM 980 C C . HIS A 1 127 ? -19.337 -2.079 16.037 1.00 90.75 127 HIS A C 1
ATOM 982 O O . HIS A 1 127 ? -19.920 -2.755 16.880 1.00 90.75 127 HIS A O 1
ATOM 988 N N . THR A 1 128 ? -18.549 -2.634 15.115 1.00 92.25 128 THR A N 1
ATOM 989 C CA . THR A 1 128 ? -18.347 -4.083 14.991 1.00 92.25 128 THR A CA 1
ATOM 990 C C . THR A 1 128 ? -17.472 -4.626 16.131 1.00 92.25 128 THR A C 1
ATOM 992 O O . THR A 1 128 ? -16.562 -3.933 16.602 1.00 92.25 128 THR A O 1
ATOM 995 N N . PRO A 1 129 ? -17.695 -5.874 16.587 1.00 94.06 129 PRO A N 1
ATOM 996 C CA . PRO A 1 129 ? -16.936 -6.450 17.699 1.00 94.06 129 PRO A CA 1
ATOM 997 C C . PRO A 1 129 ? -15.433 -6.548 17.402 1.00 94.06 129 PRO A C 1
ATOM 999 O O . PRO A 1 129 ? -14.623 -6.290 18.292 1.00 94.06 129 PRO A O 1
ATOM 1002 N N . LEU A 1 130 ? -15.056 -6.837 16.150 1.00 92.19 130 LEU A N 1
ATOM 1003 C CA . LEU A 1 130 ? -13.659 -6.880 15.710 1.00 92.19 130 LEU A CA 1
ATOM 1004 C C . LEU A 1 130 ? -12.971 -5.522 15.897 1.00 92.19 130 LEU A C 1
ATOM 1006 O O . LEU A 1 130 ? -11.924 -5.439 16.537 1.00 92.19 130 LEU A O 1
ATOM 1010 N N . MET A 1 131 ? -13.585 -4.442 15.409 1.00 93.19 131 MET A N 1
ATOM 1011 C CA . MET A 1 131 ? -13.004 -3.102 15.531 1.00 93.19 131 MET A CA 1
ATOM 1012 C C . MET A 1 131 ? -12.973 -2.614 16.981 1.00 93.19 131 MET A C 1
ATOM 1014 O O . MET A 1 131 ? -12.034 -1.927 17.372 1.00 93.19 131 MET A O 1
ATOM 1018 N N . ARG A 1 132 ? -13.933 -3.023 17.822 1.00 94.06 132 ARG A N 1
ATOM 1019 C CA . ARG A 1 132 ? -13.893 -2.761 19.272 1.00 94.06 132 ARG A CA 1
ATOM 1020 C C . ARG A 1 132 ? -12.781 -3.5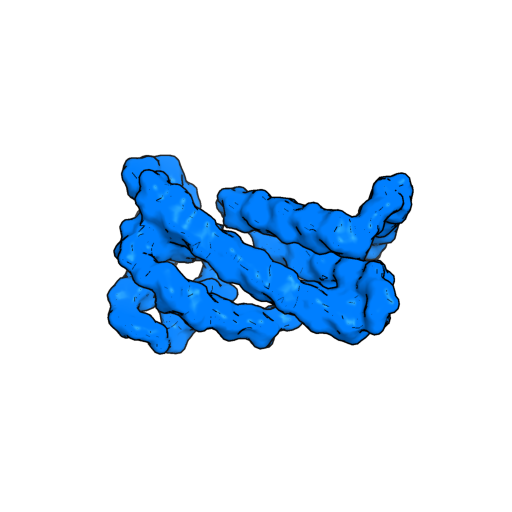24 19.990 1.00 94.06 132 ARG A C 1
ATOM 1022 O O . ARG A 1 132 ? -12.240 -3.022 20.975 1.00 94.06 132 ARG A O 1
ATOM 1029 N N . ALA A 1 133 ? -12.435 -4.727 19.535 1.00 93.56 133 ALA A N 1
ATOM 1030 C CA . ALA A 1 133 ? -11.276 -5.455 20.045 1.00 93.56 133 ALA A CA 1
ATOM 1031 C C . ALA A 1 133 ? -9.971 -4.755 19.635 1.00 93.56 133 ALA A C 1
ATOM 1033 O O . ALA A 1 133 ? -9.119 -4.499 20.487 1.00 93.56 133 ALA A O 1
ATOM 1034 N N . ILE A 1 134 ? -9.867 -4.354 18.364 1.00 94.12 134 ILE A N 1
ATOM 1035 C CA . ILE A 1 134 ? -8.739 -3.576 17.839 1.00 94.12 134 ILE A CA 1
ATOM 1036 C C . ILE A 1 134 ? -8.575 -2.262 18.614 1.00 94.12 134 ILE A C 1
ATOM 1038 O O . ILE A 1 134 ? -7.477 -1.955 19.070 1.00 94.12 134 ILE A O 1
ATOM 1042 N N . GLU A 1 135 ? -9.664 -1.528 18.858 1.00 94.50 135 GLU A N 1
ATOM 1043 C CA . GLU A 1 135 ? -9.669 -0.300 19.661 1.00 94.50 135 GLU A CA 1
ATOM 1044 C C . GLU A 1 135 ? -9.042 -0.516 21.045 1.00 94.50 135 GLU A C 1
ATOM 1046 O O . GLU A 1 135 ? -8.206 0.283 21.474 1.00 94.50 135 GLU A O 1
ATOM 1051 N N . ARG A 1 136 ? -9.409 -1.598 21.747 1.00 93.81 136 ARG A N 1
ATOM 1052 C CA . ARG A 1 136 ? -8.864 -1.891 23.082 1.00 93.81 136 ARG A CA 1
ATOM 1053 C C . ARG A 1 136 ? -7.353 -2.105 23.058 1.00 93.81 136 ARG A C 1
ATOM 1055 O O . ARG A 1 136 ? -6.673 -1.622 23.958 1.00 93.81 136 ARG A O 1
ATOM 1062 N N . VAL A 1 137 ? -6.828 -2.789 22.042 1.00 94.12 137 VAL A N 1
ATOM 1063 C CA . VAL A 1 137 ? -5.381 -3.023 21.894 1.00 94.12 137 VAL A CA 1
ATOM 1064 C C . VAL A 1 137 ? -4.660 -1.740 21.475 1.00 94.12 137 VAL A C 1
ATOM 1066 O O . VAL A 1 137 ? -3.613 -1.401 22.026 1.00 94.12 137 VAL A O 1
ATOM 1069 N N . LEU A 1 138 ? -5.241 -0.980 20.544 1.00 92.56 138 LEU A N 1
ATOM 1070 C CA . LEU A 1 138 ? -4.676 0.275 20.057 1.00 92.56 138 LEU A CA 1
ATOM 1071 C C . LEU A 1 138 ? -4.560 1.337 21.169 1.00 92.56 138 LEU A C 1
ATOM 1073 O O . LEU A 1 138 ? -3.569 2.068 21.210 1.00 92.56 138 LEU A O 1
ATOM 1077 N N . ARG A 1 139 ? -5.514 1.379 22.110 1.00 92.88 139 ARG A N 1
ATOM 1078 C CA . ARG A 1 139 ? -5.516 2.308 23.257 1.00 92.88 139 ARG A CA 1
ATOM 1079 C C . ARG A 1 139 ? -4.454 2.023 24.321 1.00 92.88 139 ARG A C 1
ATOM 1081 O O . ARG A 1 139 ? -4.164 2.920 25.107 1.00 92.88 139 ARG A O 1
ATOM 1088 N N . GLN A 1 140 ? -3.886 0.816 24.381 1.00 91.44 140 GLN A N 1
ATOM 1089 C CA . GLN A 1 140 ? -2.853 0.499 25.376 1.00 91.44 140 GLN A CA 1
ATOM 1090 C C . GLN A 1 140 ? -1.657 1.455 25.224 1.00 91.44 140 GLN A C 1
ATOM 1092 O O . GLN A 1 140 ? -1.287 1.772 24.096 1.00 91.44 140 GLN A O 1
ATOM 1097 N N . PRO A 1 141 ? -1.025 1.944 26.298 1.00 87.38 141 PRO A N 1
ATOM 1098 C CA . PRO A 1 141 ? 0.172 2.770 26.168 1.00 87.38 141 PRO A CA 1
ATOM 1099 C C . PRO A 1 141 ? 1.336 1.957 25.569 1.00 87.38 141 PRO A C 1
ATOM 1101 O O . PRO A 1 141 ? 1.462 0.761 25.813 1.00 87.38 141 PRO A O 1
ATOM 1104 N N . GLY A 1 142 ? 2.190 2.605 24.770 1.00 88.62 142 GLY A N 1
ATOM 1105 C CA . GLY A 1 142 ? 3.366 1.964 24.163 1.00 88.62 142 GLY A CA 1
ATOM 1106 C C . GLY A 1 142 ? 3.080 1.014 22.986 1.00 88.62 142 GLY A C 1
ATOM 1107 O O . GLY A 1 142 ? 1.955 0.907 22.486 1.00 88.62 142 GLY A O 1
ATOM 1108 N N . LEU A 1 143 ? 4.135 0.375 22.476 1.00 89.06 143 LEU A N 1
ATOM 1109 C CA . LEU A 1 143 ? 4.094 -0.562 21.347 1.00 89.06 143 LEU A CA 1
ATOM 1110 C C . LEU A 1 143 ? 4.133 -2.005 21.858 1.00 89.06 143 LEU A C 1
ATOM 1112 O O . LEU A 1 143 ? 5.199 -2.591 22.006 1.00 89.06 143 LEU A O 1
ATOM 1116 N N . SER A 1 144 ? 2.961 -2.574 22.146 1.00 91.12 144 SER A N 1
ATOM 1117 C CA . SER A 1 144 ? 2.847 -4.005 22.432 1.00 91.12 144 SER A CA 1
ATOM 1118 C C . SER A 1 144 ? 2.935 -4.825 21.142 1.00 91.12 144 SER A C 1
ATOM 1120 O O . SER A 1 144 ? 2.591 -4.341 20.061 1.00 91.12 144 SER A O 1
ATOM 1122 N N . PHE A 1 145 ? 3.338 -6.093 21.253 1.00 89.38 145 PHE A N 1
ATOM 1123 C CA . PHE A 1 145 ? 3.370 -7.016 20.114 1.00 89.38 145 PHE A CA 1
ATOM 1124 C C . PHE A 1 145 ? 2.011 -7.085 19.397 1.00 89.38 145 PHE A C 1
ATOM 1126 O O . PHE A 1 145 ? 1.943 -6.948 18.181 1.00 89.38 145 PHE A O 1
ATOM 1133 N N . GLY A 1 146 ? 0.911 -7.180 20.153 1.00 90.00 146 GLY A N 1
ATOM 1134 C CA . GLY A 1 146 ? -0.440 -7.178 19.584 1.00 90.00 146 GLY A CA 1
ATOM 1135 C C . GLY A 1 146 ? -0.765 -5.902 18.802 1.00 90.00 146 GLY A C 1
ATOM 1136 O O . GLY A 1 146 ? -1.393 -5.971 17.750 1.00 90.00 146 GLY A O 1
ATOM 1137 N N . LYS A 1 147 ? -0.293 -4.738 19.264 1.00 91.38 147 LYS A N 1
ATOM 1138 C CA . LYS A 1 147 ? -0.474 -3.473 18.545 1.00 91.38 147 LYS A CA 1
ATOM 1139 C C . LYS A 1 147 ? 0.288 -3.458 17.222 1.00 91.38 147 LYS A C 1
ATOM 1141 O O . LYS A 1 147 ? -0.283 -3.055 16.217 1.00 91.38 147 LYS A O 1
ATOM 1146 N N . VAL A 1 148 ? 1.537 -3.919 17.214 1.00 91.44 148 VAL A N 1
ATOM 1147 C CA . VAL A 1 148 ? 2.341 -4.043 15.986 1.00 91.44 148 VAL A CA 1
ATOM 1148 C C . VAL A 1 148 ? 1.670 -4.999 14.998 1.00 91.44 148 VAL A C 1
ATOM 1150 O O . VAL A 1 148 ? 1.496 -4.657 13.835 1.00 91.44 148 VAL A O 1
ATOM 1153 N N . MET A 1 149 ? 1.190 -6.153 15.470 1.00 90.19 149 MET A N 1
ATOM 1154 C CA . MET A 1 149 ? 0.484 -7.121 14.623 1.00 90.19 149 MET A CA 1
ATOM 1155 C C . MET A 1 149 ? -0.793 -6.545 14.002 1.00 90.19 149 MET A C 1
ATOM 1157 O O . MET A 1 149 ? -1.081 -6.819 12.843 1.00 90.19 149 MET A O 1
ATOM 1161 N N . ILE A 1 150 ? -1.541 -5.720 14.738 1.00 92.19 150 ILE A N 1
ATOM 1162 C CA . ILE A 1 150 ? -2.717 -5.024 14.201 1.00 92.19 150 ILE A CA 1
ATOM 1163 C C . ILE A 1 150 ? -2.314 -3.959 13.175 1.00 92.19 150 ILE A C 1
ATOM 1165 O O . ILE A 1 150 ? -2.968 -3.842 12.146 1.00 92.19 150 ILE A O 1
ATOM 1169 N N . LEU A 1 151 ? -1.263 -3.180 13.439 1.00 90.56 151 LEU A N 1
ATOM 1170 C CA . LEU A 1 151 ? -0.821 -2.114 12.533 1.00 90.56 151 LEU A CA 1
ATOM 1171 C C . LEU A 1 151 ? -0.236 -2.661 11.220 1.00 90.56 151 LEU A C 1
ATOM 1173 O O . LEU A 1 151 ? -0.379 -2.018 10.184 1.00 90.56 151 LEU A O 1
ATOM 1177 N N . CYS A 1 152 ? 0.382 -3.845 11.252 1.00 88.88 152 CYS A N 1
A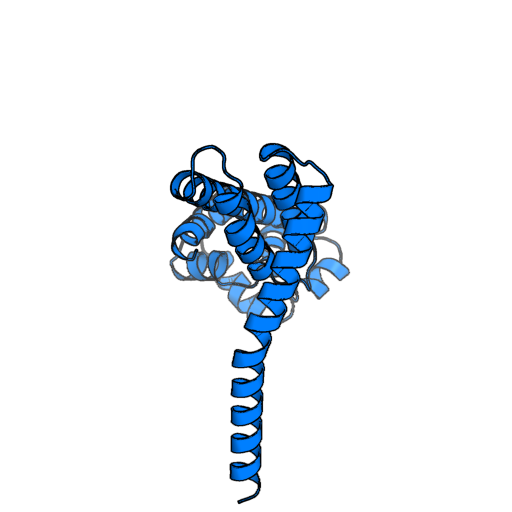TOM 1178 C CA . CYS A 1 152 ? 0.939 -4.495 10.064 1.00 88.88 152 CYS A CA 1
ATOM 1179 C C . CYS A 1 152 ? -0.042 -5.441 9.354 1.00 88.88 152 CYS A C 1
ATOM 1181 O O . CYS A 1 152 ? -0.016 -5.529 8.133 1.00 88.88 152 CYS A O 1
ATOM 1183 N N . GLY A 1 153 ? -0.861 -6.186 10.102 1.00 84.19 153 GLY A N 1
ATOM 1184 C CA . GLY A 1 153 ? -1.713 -7.258 9.567 1.00 84.19 153 GLY A CA 1
ATOM 1185 C C . GLY A 1 153 ? -3.213 -6.967 9.603 1.00 84.19 153 GLY A C 1
ATOM 1186 O O . GLY A 1 153 ? -4.005 -7.760 9.094 1.00 84.19 153 GLY A O 1
ATOM 1187 N N . GLY A 1 154 ? -3.627 -5.866 10.230 1.00 85.38 154 GLY A N 1
ATOM 1188 C CA . GLY A 1 154 ? -5.016 -5.431 10.237 1.00 85.38 154 GLY A CA 1
ATOM 1189 C C . GLY A 1 154 ? -5.449 -4.863 8.882 1.00 85.38 154 GLY A C 1
ATOM 1190 O O . GLY A 1 154 ? -4.619 -4.528 8.041 1.00 85.38 154 GLY A O 1
ATOM 1191 N N . PRO A 1 155 ? -6.763 -4.721 8.649 1.00 86.50 155 PRO A N 1
ATOM 1192 C CA . PRO A 1 155 ? -7.262 -4.051 7.457 1.00 86.50 155 PRO A CA 1
ATOM 1193 C C . PRO A 1 155 ? -6.818 -2.582 7.466 1.00 86.50 155 PRO A C 1
ATOM 1195 O O . PRO A 1 155 ? -7.243 -1.809 8.326 1.00 86.50 155 PRO A O 1
ATOM 1198 N N . ASP A 1 156 ? -5.958 -2.214 6.517 1.00 85.06 156 ASP A N 1
ATOM 1199 C CA . ASP A 1 156 ? -5.241 -0.934 6.476 1.00 85.06 156 ASP A CA 1
ATOM 1200 C C . ASP A 1 156 ? -6.126 0.285 6.699 1.00 85.06 156 ASP A C 1
ATOM 1202 O O . ASP A 1 156 ? -5.942 1.030 7.662 1.00 85.06 156 ASP A O 1
ATOM 1206 N N . TRP A 1 157 ? -7.111 0.472 5.819 1.00 89.88 157 TRP A N 1
ATOM 1207 C CA . TRP A 1 157 ? -7.970 1.648 5.842 1.00 89.88 157 TRP A CA 1
ATOM 1208 C C . TRP A 1 157 ? -8.710 1.801 7.183 1.00 89.88 157 TRP A C 1
ATOM 1210 O O . TRP A 1 157 ? -8.501 2.811 7.860 1.00 89.88 157 TRP A O 1
ATOM 1220 N N . PRO A 1 158 ? -9.519 0.827 7.649 1.00 91.94 158 PRO A N 1
ATOM 1221 C CA . PRO A 1 158 ? -10.248 0.988 8.905 1.00 91.94 158 PRO A CA 1
ATOM 1222 C C . PRO A 1 158 ? -9.323 1.034 10.130 1.00 91.94 158 PRO A C 1
ATOM 1224 O O . PRO A 1 158 ? -9.650 1.731 11.088 1.00 91.94 158 PRO A O 1
ATOM 1227 N N . THR A 1 159 ? -8.157 0.377 10.115 1.00 92.44 159 THR A N 1
ATOM 1228 C CA . THR A 1 159 ? -7.202 0.417 11.239 1.00 92.44 159 THR A CA 1
ATOM 1229 C C . THR A 1 159 ? -6.576 1.804 11.389 1.00 92.44 159 THR A C 1
ATOM 1231 O O . THR A 1 159 ? -6.604 2.376 12.483 1.00 92.44 159 THR A O 1
ATOM 1234 N N . SER A 1 160 ? -6.072 2.389 10.298 1.00 93.19 160 SER A N 1
ATOM 1235 C CA . SER A 1 160 ? -5.470 3.730 10.305 1.00 93.19 160 SER A CA 1
ATOM 1236 C C . SER A 1 160 ? -6.506 4.819 10.596 1.00 93.19 160 SER A C 1
ATOM 1238 O O . SER A 1 160 ? -6.251 5.739 11.377 1.00 93.19 160 SER A O 1
ATOM 1240 N N . VAL A 1 161 ? -7.712 4.696 10.026 1.00 94.44 161 VAL A N 1
ATOM 1241 C CA . VAL A 1 161 ? -8.827 5.617 10.297 1.00 94.44 161 VAL A CA 1
ATOM 1242 C C . VAL A 1 161 ? -9.259 5.525 11.758 1.00 94.44 161 VAL A C 1
ATOM 1244 O O . VAL A 1 161 ? -9.421 6.558 12.406 1.00 94.44 161 VAL A O 1
ATOM 1247 N N . LEU A 1 162 ? -9.389 4.315 12.318 1.00 93.94 162 LEU A N 1
ATOM 1248 C CA . LEU A 1 162 ? -9.691 4.133 13.737 1.00 93.94 162 LEU A CA 1
ATOM 1249 C C . LEU A 1 162 ? -8.608 4.769 14.616 1.00 93.94 162 LEU A C 1
ATOM 1251 O O . LEU A 1 162 ? -8.946 5.482 15.558 1.00 93.94 162 LEU A O 1
ATOM 1255 N N . ALA A 1 163 ? -7.324 4.579 14.301 1.00 94.06 163 ALA A N 1
ATOM 1256 C CA . ALA A 1 163 ? -6.233 5.213 15.041 1.00 94.06 163 ALA A CA 1
ATOM 1257 C C . ALA A 1 163 ? -6.345 6.749 15.054 1.00 94.06 163 ALA A C 1
ATOM 1259 O O . ALA A 1 163 ? -6.074 7.381 16.079 1.00 94.06 163 ALA A O 1
ATOM 1260 N N . GLY A 1 164 ? -6.814 7.343 13.952 1.00 94.19 164 GLY A N 1
ATOM 1261 C CA . GLY A 1 164 ? -7.098 8.774 13.856 1.00 94.19 164 GLY A CA 1
ATOM 1262 C C . GLY A 1 164 ? -8.307 9.204 14.685 1.00 94.19 164 GLY A C 1
ATOM 1263 O O . GLY A 1 164 ? -8.215 10.170 15.442 1.00 94.19 164 GLY A O 1
ATOM 1264 N N . ILE A 1 165 ? -9.403 8.437 14.635 1.00 94.00 165 ILE A N 1
ATOM 1265 C CA . ILE A 1 165 ? -10.616 8.684 15.438 1.00 94.00 165 ILE A CA 1
ATOM 1266 C C . ILE A 1 165 ? -10.285 8.642 16.936 1.00 94.00 165 ILE A C 1
ATOM 1268 O O . ILE A 1 165 ? -10.788 9.449 17.718 1.00 94.00 165 ILE A O 1
ATOM 1272 N N . LEU A 1 166 ? -9.413 7.714 17.334 1.00 92.50 166 LEU A N 1
ATOM 1273 C CA . LEU A 1 166 ? -8.933 7.543 18.704 1.00 92.50 166 LEU A CA 1
ATOM 1274 C C . LEU A 1 166 ? -7.867 8.569 19.116 1.00 92.50 166 LEU A C 1
ATOM 1276 O O . LEU A 1 166 ? -7.484 8.589 20.285 1.00 92.50 166 LEU A O 1
ATOM 1280 N N . ARG A 1 167 ? -7.399 9.412 18.183 1.00 92.75 167 ARG A N 1
ATOM 1281 C CA . ARG A 1 167 ? -6.317 10.392 18.374 1.00 92.75 167 ARG A CA 1
ATOM 1282 C C . ARG A 1 167 ? -5.028 9.768 18.921 1.00 92.75 167 ARG A C 1
ATOM 1284 O O . ARG A 1 167 ? -4.356 10.345 19.773 1.00 92.75 167 ARG A O 1
ATOM 1291 N N . ILE A 1 168 ? -4.685 8.577 18.434 1.00 93.00 168 ILE A N 1
ATOM 1292 C CA . ILE A 1 168 ? -3.427 7.909 18.783 1.00 93.00 168 ILE A CA 1
ATOM 1293 C C . ILE A 1 168 ? -2.266 8.675 18.148 1.00 93.00 168 ILE A C 1
ATOM 1295 O O . ILE A 1 168 ? -2.419 9.291 17.091 1.00 93.00 168 ILE A O 1
ATOM 1299 N N . SER A 1 169 ? -1.099 8.658 18.795 1.00 93.25 169 SER A N 1
ATOM 1300 C CA . SER A 1 169 ? 0.076 9.343 18.264 1.00 93.25 169 SER A CA 1
ATOM 1301 C C . SER A 1 169 ? 0.496 8.752 16.910 1.00 93.25 169 SER A C 1
ATOM 1303 O O . SER A 1 169 ? 0.681 7.542 16.765 1.00 93.25 169 SER A O 1
ATOM 1305 N N . LEU A 1 170 ? 0.647 9.620 15.905 1.00 92.00 170 LEU A N 1
ATOM 1306 C CA . LEU A 1 170 ? 1.034 9.219 14.549 1.00 92.00 170 LEU A CA 1
ATOM 1307 C C . LEU A 1 170 ? 2.383 8.497 14.548 1.00 92.00 170 LEU A C 1
ATOM 1309 O O . LEU A 1 170 ? 2.530 7.459 13.915 1.00 92.00 170 LEU A O 1
ATOM 1313 N N . LEU A 1 171 ? 3.350 9.011 15.311 1.00 91.38 171 LEU A N 1
ATOM 1314 C CA . LEU A 1 171 ? 4.692 8.440 15.387 1.00 91.38 171 LEU A CA 1
ATOM 1315 C C . LEU A 1 171 ? 4.670 6.990 15.890 1.00 91.38 171 LEU A C 1
ATOM 1317 O O . LEU A 1 171 ? 5.354 6.139 15.336 1.00 91.38 171 LEU A O 1
ATOM 1321 N N . GLN A 1 172 ? 3.830 6.677 16.877 1.00 91.25 172 GLN A N 1
ATOM 1322 C CA . GLN A 1 172 ? 3.661 5.310 17.362 1.00 91.25 172 GLN A CA 1
ATOM 1323 C C . GLN A 1 172 ? 3.014 4.405 16.310 1.00 91.25 172 GLN A C 1
ATOM 1325 O O . GLN A 1 172 ? 3.445 3.269 16.144 1.00 91.25 172 GLN A O 1
ATOM 1330 N N . CYS A 1 173 ? 2.014 4.895 15.575 1.00 92.00 173 CYS A N 1
ATOM 1331 C CA . CYS A 1 173 ? 1.394 4.134 14.491 1.00 92.00 173 CYS A CA 1
ATOM 1332 C C . CYS A 1 173 ? 2.383 3.855 13.350 1.00 92.00 173 CYS A C 1
ATOM 1334 O O . CYS A 1 173 ? 2.474 2.719 12.890 1.00 92.00 173 CYS A O 1
ATOM 1336 N N . LEU A 1 174 ? 3.174 4.851 12.940 1.00 92.56 174 LEU A N 1
ATOM 1337 C CA . LEU A 1 174 ? 4.186 4.693 11.893 1.00 92.56 174 LEU A CA 1
ATOM 1338 C C . LEU A 1 174 ? 5.306 3.744 12.329 1.00 92.56 174 LEU A C 1
ATOM 1340 O O . LEU A 1 174 ? 5.602 2.799 11.605 1.00 92.56 174 LEU A O 1
ATOM 1344 N N . LEU A 1 175 ? 5.856 3.917 13.537 1.00 92.06 175 LEU A N 1
ATOM 1345 C CA . LEU A 1 175 ? 6.871 3.009 14.085 1.00 92.06 175 LEU A CA 1
ATOM 1346 C C . LEU A 1 175 ? 6.355 1.574 14.220 1.00 92.06 175 LEU A C 1
ATOM 1348 O O . LEU A 1 175 ? 7.070 0.630 13.900 1.00 92.06 175 LEU A O 1
ATOM 1352 N N . GLY A 1 176 ? 5.105 1.402 14.656 1.00 90.12 176 GLY A N 1
ATOM 1353 C CA . GLY A 1 176 ? 4.469 0.090 14.728 1.00 90.12 176 GLY A CA 1
ATOM 1354 C C . GLY A 1 176 ? 4.190 -0.536 13.359 1.00 90.12 176 GLY A C 1
ATOM 1355 O O . GLY A 1 176 ? 4.047 -1.749 13.292 1.00 90.12 176 GLY A O 1
ATOM 1356 N N . THR A 1 177 ? 4.157 0.262 12.288 1.00 90.38 177 THR A N 1
ATOM 1357 C CA . THR A 1 177 ? 3.997 -0.200 10.897 1.00 90.38 177 THR A CA 1
ATOM 1358 C C . THR A 1 177 ? 5.348 -0.486 10.229 1.00 90.38 177 THR A C 1
ATOM 1360 O O . THR A 1 177 ? 5.396 -1.206 9.239 1.00 90.38 177 THR A O 1
ATOM 1363 N N . CYS A 1 178 ? 6.470 0.015 10.765 1.00 89.31 178 CYS A N 1
ATOM 1364 C CA . CYS A 1 178 ? 7.807 -0.212 10.204 1.00 89.31 178 CYS A CA 1
ATOM 1365 C C . CYS A 1 178 ? 8.151 -1.688 9.906 1.00 89.31 178 CYS A C 1
ATOM 1367 O O . CYS A 1 178 ? 8.751 -1.942 8.860 1.00 89.31 178 CYS A O 1
ATOM 1369 N N . PRO A 1 179 ? 7.760 -2.674 10.742 1.00 86.31 179 PRO A N 1
ATOM 1370 C CA . PRO A 1 179 ? 8.028 -4.086 10.466 1.00 86.31 179 PRO A CA 1
ATOM 1371 C C . PRO A 1 179 ? 7.390 -4.626 9.178 1.00 86.31 179 PRO A C 1
ATOM 1373 O O . PRO A 1 179 ? 7.761 -5.713 8.748 1.00 86.31 179 PRO A O 1
ATOM 1376 N N . VAL A 1 180 ? 6.485 -3.881 8.527 1.00 81.31 180 VAL A N 1
ATOM 1377 C CA . VAL A 1 180 ? 5.888 -4.259 7.235 1.00 81.31 180 VAL A CA 1
ATOM 1378 C C . VAL A 1 180 ? 6.939 -4.500 6.145 1.00 81.31 180 VAL A C 1
ATOM 1380 O O . VAL A 1 180 ? 6.705 -5.296 5.243 1.00 81.31 180 VAL A O 1
ATOM 1383 N N . VAL A 1 181 ? 8.125 -3.886 6.246 1.00 74.19 181 VAL A N 1
ATOM 1384 C CA . VAL A 1 181 ? 9.238 -4.133 5.308 1.00 74.19 181 VAL A CA 1
ATOM 1385 C C . VAL A 1 181 ? 9.649 -5.604 5.294 1.00 74.19 181 VAL A C 1
ATOM 1387 O O . VAL A 1 181 ? 10.035 -6.104 4.251 1.00 74.19 181 VAL A O 1
ATOM 1390 N N . ALA A 1 182 ? 9.538 -6.304 6.426 1.00 66.25 182 ALA A N 1
ATOM 1391 C CA . ALA A 1 182 ? 9.860 -7.727 6.526 1.00 66.25 182 ALA A CA 1
ATOM 1392 C C . ALA A 1 182 ? 8.708 -8.648 6.078 1.00 66.25 182 ALA A C 1
ATOM 1394 O O . ALA A 1 182 ? 8.863 -9.866 6.094 1.00 66.25 182 ALA A O 1
ATOM 1395 N N . SER A 1 183 ? 7.545 -8.081 5.737 1.00 55.81 183 SER A N 1
ATOM 1396 C CA . SER A 1 183 ? 6.383 -8.813 5.206 1.00 55.81 183 SER A CA 1
ATOM 1397 C C . SER A 1 183 ? 6.231 -8.711 3.684 1.00 55.81 183 SER A C 1
ATOM 1399 O O . SER A 1 183 ? 5.313 -9.316 3.131 1.00 55.81 183 SER A O 1
ATOM 1401 N N . VAL A 1 184 ? 7.113 -7.945 3.033 1.00 44.28 184 VAL A N 1
ATOM 1402 C CA . VAL A 1 184 ? 7.281 -7.861 1.573 1.00 44.28 184 VAL A CA 1
ATOM 1403 C C . VAL A 1 184 ? 8.413 -8.794 1.166 1.00 44.28 184 VAL A C 1
ATOM 1405 O O . VAL A 1 184 ? 8.238 -9.499 0.150 1.00 44.28 184 VAL A O 1
#